Protein 6GNA (pdb70)

Secondary structure (DSSP, 8-state):
-EEEEEEEEE--SHHHHHHHHHH-----EEEES-TTS-HHHHH---B-SSTT-TTB-HHHHHHHHHHHHHHTT--EE---EEEEEE-SSSEEEEESS-EEEEEEEEE------SPPPBTTTTTBTTTEES-HHHHGGGGTTSEEEEEESSTHHHHHHHHHTTTSSEEEEEESS-S-----TTEEE--S-EEEEEESSSEEEEEESS-EEE-SEEEEE-SS--HHHHSTT--EETTEE---TT-B-SSTTEEE-SGGG-S---HHHHHHHHHHHHHHHHHHHHH-

B-factor: mean 36.43, std 15.98, range [13.46, 128.48]

Foldseek 3Di:
DEEEWAEEEQAQALQSLLLVVQQPPPTGYAYEYAPLRDPVLQPAQFDQPPPPQHGDGSSRVSVVSVVVCVVVVHDYDYWFWAAWEQPAQWIWTDTPDDIYIYRFYEYELAADDDDDAACQVVADVQFEEAQLQVCLQVQFQFFEEEEEADQVSQVSQQVSLVGHPAYEYEYPDDDDHDHDPRYHYDPFAWHHFDDDSGTQWTDTPVDIGGGRHYHYYDSYDQPCSRYPPWDDDPSARDADPLQDTPRPRYGYFANSHDDDRDSVRRSVRSNSNNVVSSVVVVVD

Structure (mmCIF, N/CA/C/O backbone):
data_6GNA
#
_entry.id   6GNA
#
_cell.length_a   83.221
_cell.length_b   40.942
_cell.length_c   81.093
_cell.angle_alpha   90.00
_cell.angle_beta   103.76
_cell.angle_gamma   90.00
#
_symmetry.space_group_name_H-M   'C 1 2 1'
#
loop_
_entity.id
_entity.type
_entity.pdbx_description
1 polymer 'Thioredoxin reductase'
2 non-polymer 'FLAVIN-ADENINE DINUCLEOTIDE'
3 non-polymer 'TRIETHYLENE GLYCOL'
4 non-polymer DI(HYDROXYETHYL)ETHER
5 non-polymer 'ACETATE ION'
6 water water
#
loop_
_atom_site.group_PDB
_atom_site.id
_atom_site.type_symbol
_atom_site.label_atom_id
_atom_site.label_alt_id
_atom_site.label_comp_id
_atom_site.label_asym_id
_atom_site.label_entity_id
_atom_site.label_seq_id
_atom_site.pdbx_PDB_ins_code
_atom_site.Cartn_x
_atom_site.Cartn_y
_atom_site.Cartn_z
_atom_site.occupancy
_atom_site.B_iso_or_equiv
_atom_site.auth_seq_id
_atom_site.auth_comp_id
_atom_site.auth_asym_id
_atom_site.auth_atom_id
_atom_site.pdbx_PDB_model_num
ATOM 1 N N . HIS A 1 3 ? -7.603 9.494 35.234 1.00 76.16 0 HIS A N 1
ATOM 2 C CA . HIS A 1 3 ? -8.266 8.160 35.278 1.00 85.45 0 HIS A CA 1
ATOM 3 C C . HIS A 1 3 ? -8.085 7.440 33.942 1.00 62.79 0 HIS A C 1
ATOM 4 O O . HIS A 1 3 ? -7.001 7.470 33.362 1.00 55.27 0 HIS A O 1
ATOM 8 N N . MET A 1 4 ? -9.136 6.781 33.461 1.00 48.75 1 MET A N 1
ATOM 9 C CA . MET A 1 4 ? -9.120 6.142 32.157 1.00 45.87 1 MET A CA 1
ATOM 10 C C . MET A 1 4 ? -10.157 6.801 31.260 1.00 55.97 1 MET A C 1
ATOM 11 O O . MET A 1 4 ? -11.206 7.258 31.723 1.00 53.74 1 MET A O 1
ATOM 25 N N . GLU A 1 5 ? -9.837 6.856 29.973 1.00 37.28 2 GLU A N 1
ATOM 26 C CA . GLU A 1 5 ? -10.713 7.421 28.959 1.00 37.11 2 GLU A CA 1
ATOM 27 C C . GLU A 1 5 ? -10.775 6.433 27.803 1.00 46.72 2 GLU A C 1
ATOM 28 O O . GLU A 1 5 ? -9.770 5.799 27.469 1.00 39.10 2 GLU A O 1
ATOM 40 N N . ARG A 1 6 ? -11.959 6.282 27.215 1.00 41.93 3 ARG A N 1
ATOM 41 C CA . ARG A 1 6 ? -12.169 5.386 26.086 1.00 33.76 3 ARG A CA 1
ATOM 42 C C . ARG A 1 6 ? -12.376 6.197 24.812 1.00 36.62 3 ARG A C 1
ATOM 43 O O . ARG A 1 6 ? -13.015 7.253 24.839 1.00 34.45 3 ARG A O 1
ATOM 53 N N . TYR A 1 7 ? -11.816 5.702 23.703 1.00 32.07 4 TYR A N 1
ATOM 54 C CA . TYR A 1 7 ? -11.959 6.322 22.390 1.00 31.71 4 TYR A CA 1
ATOM 55 C C . TYR A 1 7 ? -12.204 5.230 21.358 1.00 32.22 4 TYR A C 1
ATOM 56 O O . TYR A 1 7 ? -11.854 4.070 21.567 1.00 35.19 4 TYR A O 1
ATOM 74 N N . ASP A 1 8 ? -12.831 5.606 20.235 1.00 27.65 5 ASP A N 1
ATOM 75 C CA . ASP A 1 8 ? -13.044 4.636 19.167 1.00 32.28 5 ASP A CA 1
ATOM 76 C C . ASP A 1 8 ? -11.743 4.321 18.438 1.00 27.80 5 ASP A C 1
ATOM 77 O O . ASP A 1 8 ? -11.460 3.157 18.139 1.00 29.32 5 ASP A O 1
ATOM 86 N N . ILE A 1 9 ? -10.937 5.338 18.148 1.00 23.87 6 ILE A N 1
ATOM 87 C CA . ILE A 1 9 ? -9.675 5.156 17.441 1.00 23.45 6 ILE A CA 1
ATOM 88 C C . ILE A 1 9 ? -8.573 5.869 18.204 1.00 22.50 6 ILE A C 1
ATOM 89 O O . ILE A 1 9 ? -8.730 7.033 18.584 1.00 25.44 6 ILE A O 1
ATOM 105 N N . ALA A 1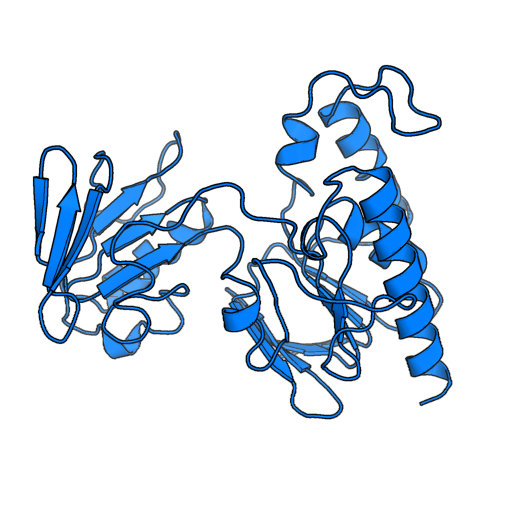 10 ? -7.451 5.180 18.398 1.00 23.00 7 ALA A N 1
ATOM 106 C CA . ALA A 1 10 ? -6.232 5.766 18.927 1.00 20.39 7 ALA A CA 1
ATOM 107 C C . ALA A 1 10 ? -5.148 5.706 17.864 1.00 20.07 7 ALA A C 1
ATOM 108 O O . ALA A 1 10 ? -4.895 4.646 17.281 1.00 21.76 7 ALA A O 1
ATOM 115 N N . ILE A 1 11 ? -4.522 6.854 17.611 1.00 18.79 8 ILE A N 1
ATOM 116 C CA . ILE A 1 11 ? -3.461 6.994 16.626 1.00 17.31 8 ILE A CA 1
ATOM 117 C C . ILE A 1 11 ? -2.162 7.191 17.397 1.00 18.43 8 ILE A C 1
ATOM 118 O O . ILE A 1 11 ? -2.061 8.112 18.204 1.00 18.64 8 ILE A O 1
ATOM 134 N N . ILE A 1 12 ? -1.177 6.335 17.148 1.00 16.98 9 ILE A N 1
ATOM 135 C CA . ILE A 1 12 ? 0.065 6.312 17.918 1.00 16.74 9 ILE A CA 1
ATOM 136 C C . ILE A 1 12 ? 1.136 6.992 17.078 1.00 19.40 9 ILE A C 1
ATOM 137 O O . ILE A 1 12 ? 1.886 6.351 16.345 1.00 19.34 9 ILE A O 1
ATOM 153 N N . GLY A 1 13 ? 1.203 8.305 17.186 1.00 18.66 10 GLY A N 1
ATOM 154 C CA . GLY A 1 13 ? 2.165 9.103 16.440 1.00 19.53 10 GLY A CA 1
ATOM 155 C C . GLY A 1 13 ? 1.503 10.307 15.810 1.00 18.95 10 GLY A C 1
ATOM 156 O O . GLY A 1 13 ? 0.348 10.254 15.373 1.00 19.85 10 GLY A O 1
ATOM 160 N N . SER A 1 14 ? 2.260 11.406 15.741 1.00 19.41 11 SER A N 1
ATOM 161 C CA . SER A 1 14 ? 1.770 12.725 15.361 1.00 19.01 11 SER A CA 1
ATOM 162 C C . SER A 1 14 ? 2.506 13.266 14.140 1.00 18.08 11 SER A C 1
ATOM 163 O O . SER A 1 14 ? 2.488 14.467 13.896 1.00 19.33 11 SER A O 1
ATOM 171 N N . GLY A 1 15 ? 3.212 12.408 13.418 1.00 16.64 12 GLY A N 1
ATOM 172 C CA . GLY A 1 15 ? 3.876 12.809 12.206 1.00 17.50 12 GLY A CA 1
ATOM 173 C C . GLY A 1 15 ? 2.933 12.740 11.028 1.00 16.18 12 GLY A C 1
ATOM 174 O O . GLY A 1 15 ? 1.727 12.520 11.171 1.00 17.99 12 GLY A O 1
ATOM 178 N N . PRO A 1 16 ? 3.491 12.870 9.816 1.00 16.13 13 PRO A N 1
ATOM 179 C CA . PRO A 1 16 ? 2.681 12.795 8.595 1.00 17.29 13 PRO A CA 1
ATOM 180 C C . PRO A 1 16 ? 1.654 11.671 8.594 1.00 17.34 13 PRO A C 1
ATOM 181 O O . PRO A 1 16 ? 0.484 11.885 8.253 1.00 17.20 13 PRO A O 1
ATOM 192 N N . ALA A 1 17 ? 2.065 10.439 8.923 1.00 16.01 14 ALA A N 1
ATOM 193 C CA . ALA A 1 17 ? 1.139 9.309 8.889 1.00 15.42 14 ALA A CA 1
ATOM 194 C C . ALA A 1 17 ? 0.006 9.479 9.904 1.00 15.76 14 ALA A C 1
ATOM 195 O O . ALA A 1 17 ? -1.173 9.289 9.579 1.00 17.48 14 ALA A O 1
ATOM 202 N N . GLY A 1 18 ? 0.340 9.778 11.147 1.00 17.20 15 GLY A N 1
ATOM 203 C CA . GLY A 1 18 ? -0.701 9.908 12.153 1.00 17.26 15 GLY A CA 1
ATOM 204 C C . GLY A 1 18 ? -1.647 11.071 11.903 1.00 17.58 15 GLY A C 1
ATOM 205 O O . GLY A 1 18 ? -2.853 10.959 12.137 1.00 18.57 15 GLY A O 1
ATOM 209 N N . LEU A 1 19 ? -1.122 12.209 11.436 1.00 17.39 16 LEU A N 1
ATOM 210 C CA . LEU A 1 19 ? -1.994 13.335 11.120 1.00 17.64 16 LEU A CA 1
ATOM 211 C C . LEU A 1 19 ? -2.887 13.019 9.930 1.00 16.94 16 LEU A C 1
ATOM 212 O O . LEU A 1 19 ? -4.067 13.389 9.923 1.00 18.12 16 LEU A O 1
ATOM 228 N N . ALA A 1 20 ? -2.354 12.317 8.926 1.00 18.17 17 ALA A N 1
ATOM 229 C CA . ALA A 1 20 ? -3.191 11.892 7.813 1.00 17.61 17 ALA A CA 1
ATOM 230 C C . ALA A 1 20 ? -4.304 10.979 8.303 1.00 16.93 17 ALA A C 1
ATOM 231 O O . ALA A 1 20 ? -5.448 11.081 7.853 1.00 18.82 17 ALA A O 1
ATOM 238 N N . SER A 1 21 ? -3.995 10.064 9.222 1.00 17.90 18 SER A N 1
ATOM 239 C CA . SER A 1 21 ? -5.053 9.250 9.805 1.00 16.82 18 SER A CA 1
ATOM 240 C C . SER A 1 21 ? -6.088 10.119 10.513 1.00 18.84 18 SER A C 1
ATOM 241 O O . SER A 1 21 ? -7.300 9.955 10.323 1.00 20.32 18 SER A O 1
ATOM 249 N N . ALA A 1 22 ? -5.626 11.056 11.335 1.00 18.82 19 ALA A N 1
ATOM 250 C CA . ALA A 1 22 ? -6.541 11.857 12.143 1.00 19.42 19 ALA A CA 1
ATOM 251 C C . ALA A 1 22 ? -7.522 12.660 11.286 1.00 21.55 19 ALA A C 1
ATOM 252 O O . ALA A 1 22 ? -8.712 12.729 11.604 1.00 22.51 19 ALA A O 1
ATOM 259 N N . ILE A 1 23 ? -7.041 13.326 10.226 1.00 20.53 20 ILE A N 1
ATOM 260 C CA . ILE A 1 23 ? -7.951 14.160 9.437 1.00 21.09 20 ILE A CA 1
ATOM 261 C C . ILE A 1 23 ? -8.957 13.315 8.669 1.00 21.70 20 ILE A C 1
ATOM 262 O O . ILE A 1 23 ? -10.011 13.825 8.268 1.00 25.59 20 ILE A O 1
ATOM 278 N N . ASN A 1 24 ? -8.653 12.042 8.442 1.00 19.68 21 ASN A N 1
ATOM 279 C CA . ASN A 1 24 ? -9.586 11.146 7.771 1.00 20.65 21 ASN A CA 1
ATOM 280 C C . ASN A 1 24 ? -10.501 10.418 8.738 1.00 25.43 21 ASN A C 1
ATOM 281 O O . ASN A 1 24 ? -11.579 9.975 8.337 1.00 35.73 21 ASN A O 1
ATOM 292 N N . ALA A 1 25 ? -10.111 10.300 10.007 1.00 24.88 22 ALA A N 1
ATOM 293 C CA . ALA A 1 25 ? -10.954 9.641 10.994 1.00 25.87 22 ALA A CA 1
ATOM 294 C C . ALA A 1 25 ? -12.002 10.578 11.572 1.00 32.57 22 ALA A C 1
ATOM 295 O O . ALA A 1 25 ? -13.047 10.112 12.036 1.00 46.26 22 ALA A O 1
ATOM 302 N N . LYS A 1 26 ? -11.753 11.887 11.572 1.00 42.23 23 LYS A N 1
ATOM 303 C CA . LYS A 1 26 ? -12.757 12.831 12.051 1.00 48.65 23 LYS A CA 1
ATOM 304 C C . LYS A 1 26 ? -13.953 12.854 11.111 1.00 50.89 23 LYS A C 1
ATOM 305 O O . LYS A 1 26 ? -14.293 13.895 10.540 1.00 81.32 23 LYS A O 1
ATOM 324 N N . THR A 1 27 ? -14.593 11.696 10.950 1.00 105.00 24 THR A N 1
ATOM 325 C CA . THR A 1 27 ? -15.769 11.521 10.103 1.00 53.05 24 THR A CA 1
ATOM 326 C C . THR A 1 27 ? -16.804 10.852 10.998 1.00 85.23 24 THR A C 1
ATOM 327 O O . THR A 1 27 ? -17.025 9.641 10.921 1.00 59.49 24 THR A O 1
ATOM 331 N N . ARG A 1 28 ? -17.423 11.646 11.864 1.00 77.13 25 ARG A N 1
ATOM 332 C CA . ARG A 1 28 ? -18.369 11.119 12.832 1.00 73.32 25 ARG A CA 1
ATOM 333 C C . ARG A 1 28 ? -19.305 12.207 13.340 1.00 57.11 25 ARG A C 1
ATOM 334 O O . ARG A 1 28 ? -19.896 12.072 14.414 1.00 77.12 25 ARG A O 1
ATOM 338 N N . LYS A 1 30 ? -17.731 9.056 16.463 1.00 61.69 27 LYS A N 1
ATOM 339 C CA . LYS A 1 30 ? -16.404 8.449 16.421 1.00 79.17 27 LYS A CA 1
ATOM 340 C C . LYS A 1 30 ? -15.361 9.372 17.043 1.00 79.00 27 LYS A C 1
ATOM 341 O O . LYS A 1 30 ? -14.903 10.330 16.419 1.00 58.13 27 LYS A O 1
ATOM 345 N N . SER A 1 31 ? -15.000 9.066 18.285 1.00 54.61 28 SER A N 1
ATOM 346 C CA . SER A 1 31 ? -13.969 9.804 18.994 1.00 35.06 28 SER A CA 1
ATOM 347 C C . SER A 1 31 ? -12.592 9.282 18.602 1.00 41.20 28 SER A C 1
ATOM 348 O O . SER A 1 31 ? -12.385 8.072 18.464 1.00 34.42 28 SER A O 1
ATOM 356 N N . VAL A 1 32 ? -11.648 10.206 18.428 1.00 27.47 29 VAL A N 1
ATOM 357 C CA . VAL A 1 32 ? -10.290 9.891 18.007 1.00 27.14 29 VAL A CA 1
ATOM 358 C C . VAL A 1 32 ? -9.324 10.616 18.929 1.00 23.95 29 VAL A C 1
ATOM 359 O O . VAL A 1 32 ? -9.534 11.785 19.264 1.00 29.38 29 VAL A O 1
ATOM 372 N N . ILE A 1 33 ? -8.274 9.921 19.356 1.00 23.36 30 ILE A N 1
ATOM 373 C CA . ILE A 1 33 ? -7.199 10.528 20.136 1.00 23.06 30 ILE A CA 1
ATOM 374 C C . ILE A 1 33 ? -5.898 10.278 19.393 1.00 20.84 30 ILE A C 1
ATOM 375 O O . ILE A 1 33 ? -5.674 9.179 18.875 1.00 21.89 30 ILE A O 1
ATOM 391 N N . VAL A 1 34 ? -5.049 11.303 19.338 1.00 21.07 31 VAL A N 1
ATOM 392 C CA . VAL A 1 34 ? -3.768 11.245 18.639 1.00 19.93 31 VAL A CA 1
ATOM 393 C C . VAL A 1 34 ? -2.674 11.468 19.670 1.00 19.06 31 VAL A C 1
ATOM 394 O O . VAL A 1 34 ? -2.634 12.521 20.322 1.00 22.13 31 VAL A O 1
ATOM 407 N N . PHE A 1 35 ? -1.800 10.481 19.836 1.00 18.74 32 PHE A N 1
ATOM 408 C CA . PHE A 1 35 ? -0.666 10.584 20.744 1.00 20.04 32 PHE A CA 1
ATOM 409 C C . PHE A 1 35 ? 0.572 10.999 19.969 1.00 21.57 32 PHE A C 1
ATOM 410 O O . PHE A 1 35 ? 0.772 10.563 18.832 1.00 21.42 32 PHE A O 1
ATOM 427 N N . GLY A 1 36 ? 1.402 11.831 20.581 1.00 20.70 33 GLY A N 1
ATOM 428 C CA . GLY A 1 36 ? 2.648 12.211 19.947 1.00 23.42 33 GLY A CA 1
ATOM 429 C C . GLY A 1 36 ? 3.236 13.475 20.545 1.00 22.07 33 GLY A C 1
ATOM 430 O O . GLY A 1 36 ? 2.970 13.827 21.693 1.00 26.46 33 GLY A O 1
ATOM 434 N N . SER A 1 37 ? 4.054 14.119 19.736 1.00 22.43 34 SER A N 1
ATOM 435 C CA . SER A 1 37 ? 4.831 15.271 20.141 1.00 26.61 34 SER A CA 1
ATOM 436 C C . SER A 1 37 ? 4.143 16.539 19.685 1.00 28.09 34 SER A C 1
ATOM 437 O O . SER A 1 37 ? 3.463 16.576 18.649 1.00 25.81 34 SER A O 1
ATOM 445 N N . SER A 1 38 ? 4.355 17.590 20.492 1.00 35.36 35 SER A N 1
ATOM 446 C CA . SER A 1 38 ? 3.807 18.910 20.207 1.00 40.02 35 SER A CA 1
ATOM 447 C C . SER A 1 38 ? 4.252 19.413 18.843 1.00 31.12 35 SER A C 1
ATOM 448 O O . SER A 1 38 ? 3.477 20.055 18.130 1.00 36.92 35 SER A O 1
ATOM 452 N N . ASP A 1 39 ? 5.499 19.142 18.466 1.00 32.58 36 ASP A N 1
ATOM 453 C CA . ASP A 1 39 ? 6.033 19.596 17.193 1.00 30.56 36 ASP A CA 1
ATOM 454 C C . ASP A 1 39 ? 5.723 18.649 16.040 1.00 28.59 36 ASP A C 1
ATOM 455 O O . ASP A 1 39 ? 6.270 18.835 14.947 1.00 26.81 36 ASP A O 1
ATOM 464 N N . LEU A 1 40 ? 4.863 17.640 16.256 1.00 24.71 37 LEU A N 1
ATOM 465 C CA . LEU A 1 40 ? 4.382 16.748 15.201 1.00 24.36 37 LEU A CA 1
ATOM 466 C C . LEU A 1 40 ? 5.432 15.706 14.828 1.00 24.67 37 LEU A C 1
ATOM 467 O O . LEU A 1 40 ? 5.295 14.533 15.201 1.00 23.62 37 LEU A O 1
ATOM 483 N N . SER A 1 41 ? 6.422 16.107 14.043 1.00 21.40 38 SER A N 1
ATOM 484 C CA . SER A 1 41 ? 7.505 15.204 13.707 1.00 19.80 38 SER A CA 1
ATOM 485 C C . SER A 1 41 ? 8.847 15.942 13.714 1.00 21.52 38 SER A C 1
ATOM 486 O O . SER A 1 41 ? 8.968 16.998 13.095 1.00 21.53 38 SER A O 1
ATOM 494 N N . LYS A 1 42 ? 9.855 15.394 14.388 1.00 25.46 39 LYS A N 1
ATOM 495 C CA . LYS A 1 42 ? 11.183 15.994 14.376 1.00 25.75 39 LYS A CA 1
ATOM 496 C C . LYS A 1 42 ? 11.790 16.005 12.960 1.00 30.14 39 LYS A C 1
ATOM 497 O O . LYS A 1 42 ? 12.430 16.984 12.577 1.00 31.64 39 LYS A O 1
ATOM 501 N N . LYS A 1 43 ? 11.607 14.933 12.183 1.00 29.95 40 LYS A N 1
ATOM 502 C CA . LYS A 1 43 ? 12.143 14.871 10.836 1.00 29.26 40 LYS A CA 1
ATOM 503 C C . LYS A 1 43 ? 11.566 15.980 9.958 1.00 35.13 40 LYS A C 1
ATOM 504 O O . LYS A 1 43 ? 12.302 16.571 9.170 1.00 42.85 40 LYS A O 1
ATOM 523 N N . LEU A 1 44 ? 10.272 16.279 10.073 1.00 26.31 41 LEU A N 1
ATOM 524 C CA . LEU A 1 44 ? 9.740 17.389 9.282 1.00 32.58 41 LEU A CA 1
ATOM 525 C C . LEU A 1 44 ? 10.476 18.711 9.555 1.00 32.94 41 LEU A C 1
ATOM 526 O O . LEU A 1 44 ? 10.823 19.432 8.620 1.00 28.95 41 LEU A O 1
ATOM 541 N N . THR A 1 45 ? 10.729 19.020 10.827 1.00 30.77 42 THR A N 1
ATOM 542 C CA . THR A 1 45 ? 11.421 20.238 11.211 1.00 33.93 42 THR A CA 1
ATOM 543 C C . THR A 1 45 ? 12.842 20.290 10.669 1.00 33.78 42 THR A C 1
ATOM 544 O O . THR A 1 45 ? 13.328 21.354 10.293 1.00 40.33 42 THR A O 1
ATOM 555 N N . LEU A 1 46 ? 13.512 19.144 10.640 1.00 31.13 43 LEU A N 1
ATOM 556 C CA . LEU A 1 46 ? 14.897 19.100 10.189 1.00 36.10 43 LEU A CA 1
ATOM 557 C C . LEU A 1 46 ? 15.039 19.060 8.679 1.00 32.47 43 LEU A C 1
ATOM 558 O O . LEU A 1 46 ? 16.154 19.231 8.179 1.00 37.37 43 LEU A O 1
ATOM 574 N N . ALA A 1 47 ? 13.963 18.814 7.949 1.00 30.59 44 ALA A N 1
ATOM 575 C CA . ALA A 1 47 ? 14.066 18.690 6.508 1.00 30.83 44 ALA A CA 1
ATOM 576 C C . ALA A 1 47 ? 14.307 20.066 5.898 1.00 30.59 44 ALA A C 1
ATOM 577 O O . ALA A 1 47 ? 13.554 21.001 6.193 1.00 32.93 44 ALA A O 1
ATOM 584 N N A PRO A 1 48 ? 15.282 20.223 4.970 0.57 26.39 45 PRO A N 1
ATOM 585 N N B PRO A 1 48 ? 15.354 20.248 5.125 0.43 37.56 45 PRO A N 1
ATOM 586 C CA A PRO A 1 48 ? 15.623 21.570 4.464 0.57 32.85 45 PRO A CA 1
ATOM 587 C CA B PRO A 1 48 ? 15.487 21.510 4.411 0.43 30.12 45 PRO A CA 1
ATOM 588 C C A PRO A 1 48 ? 14.737 22.151 3.353 0.57 51.52 45 PRO A C 1
ATOM 589 C C B PRO A 1 48 ? 14.409 21.547 3.349 0.43 45.08 45 PRO A C 1
ATOM 590 O O A PRO A 1 48 ? 14.063 23.162 3.583 0.57 32.54 45 PRO A O 1
ATOM 591 O O B PRO A 1 48 ? 13.215 21.453 3.649 0.43 26.02 45 PRO A O 1
ATOM 612 N N . VAL A 1 49 ? 14.796 21.601 2.133 1.00 32.50 46 VAL A N 1
ATOM 613 C CA . VAL A 1 49 ? 13.841 21.872 1.068 1.00 31.98 46 VAL A CA 1
ATOM 614 C C . VAL A 1 49 ? 13.209 20.549 0.662 1.00 31.21 46 VAL A C 1
ATOM 615 O O . VAL A 1 49 ? 13.901 19.534 0.569 1.00 30.49 46 VAL A O 1
ATOM 627 N N . ILE A 1 50 ? 11.898 20.556 0.415 1.00 24.11 47 ILE A N 1
ATOM 628 C CA . ILE A 1 50 ? 11.153 19.357 0.033 1.00 21.97 47 ILE A CA 1
ATOM 629 C C . ILE A 1 50 ? 10.540 19.611 -1.332 1.00 23.62 47 ILE A C 1
ATOM 630 O O . ILE A 1 50 ? 9.733 20.535 -1.491 1.00 23.50 47 ILE A O 1
ATOM 646 N N . ASN A 1 51 ? 10.901 18.783 -2.308 1.00 23.13 48 ASN A N 1
ATOM 647 C CA . ASN A 1 51 ? 10.391 18.921 -3.664 1.00 21.74 48 ASN A CA 1
ATOM 648 C C . ASN A 1 51 ? 9.552 17.748 -4.135 1.00 22.66 48 ASN A C 1
ATOM 649 O O . ASN A 1 51 ? 9.086 17.769 -5.275 1.00 22.64 48 ASN A O 1
ATOM 660 N N . ASN A 1 52 ? 9.332 16.736 -3.302 1.00 20.25 49 ASN A N 1
ATOM 661 C CA . ASN A 1 52 ? 8.571 15.564 -3.706 1.00 19.39 49 ASN A CA 1
ATOM 662 C C . ASN A 1 52 ? 7.302 15.396 -2.889 1.00 18.42 49 ASN A C 1
ATOM 663 O O . ASN A 1 52 ? 6.808 14.270 -2.755 1.00 20.72 49 ASN A O 1
ATOM 674 N N . TYR A 1 53 ? 6.772 16.469 -2.333 1.00 21.33 50 TYR A N 1
ATOM 675 C CA . TYR A 1 53 ? 5.434 16.476 -1.756 1.00 21.60 50 TYR A CA 1
ATOM 676 C C . TYR A 1 53 ? 4.546 17.297 -2.690 1.00 18.46 50 TYR A C 1
ATOM 677 O O . TYR A 1 53 ? 4.629 18.532 -2.720 1.00 19.97 50 TYR A O 1
ATOM 695 N N . LEU A 1 54 ? 3.678 16.592 -3.413 1.00 19.01 51 LEU A N 1
ATOM 696 C CA . LEU A 1 54 ? 2.979 17.157 -4.561 1.00 20.09 51 LEU A CA 1
ATOM 697 C C . LEU A 1 54 ? 2.077 18.309 -4.132 1.00 20.00 51 LEU A C 1
ATOM 698 O O . LEU A 1 54 ? 1.219 18.161 -3.252 1.00 20.91 51 LEU A O 1
ATOM 714 N N . GLY A 1 55 ? 2.259 19.450 -4.780 1.00 21.12 52 GLY A N 1
ATOM 715 C CA . GLY A 1 55 ? 1.554 20.667 -4.447 1.00 20.94 52 GLY A CA 1
ATOM 716 C C . GLY A 1 55 ? 2.331 21.653 -3.601 1.00 24.20 52 GLY A C 1
ATOM 717 O O . GLY A 1 55 ? 1.905 22.813 -3.491 1.00 28.21 52 GLY A O 1
ATOM 721 N N . PHE A 1 56 ? 3.457 21.246 -3.018 1.00 22.61 53 PHE A N 1
ATOM 722 C CA . PHE A 1 56 ? 4.269 22.105 -2.154 1.00 24.50 53 PHE A CA 1
ATOM 723 C C . PHE A 1 56 ? 5.711 22.187 -2.638 1.00 24.30 53 PHE A C 1
ATOM 724 O O . PHE A 1 56 ? 6.655 22.114 -1.857 1.00 23.62 53 PHE A O 1
ATOM 741 N N . TYR A 1 57 ? 5.926 22.334 -3.933 1.00 25.98 54 TYR A N 1
ATOM 742 C CA . TYR A 1 57 ? 7.294 22.402 -4.434 1.00 25.28 54 TYR A CA 1
ATOM 743 C C . TYR A 1 57 ? 8.102 23.483 -3.727 1.00 25.92 54 TYR A C 1
ATOM 744 O O . TYR A 1 57 ? 7.655 24.629 -3.587 1.00 28.08 54 TYR A O 1
ATOM 762 N N . GLY A 1 58 ? 9.309 23.112 -3.293 1.00 26.33 55 GLY A N 1
ATOM 763 C CA . GLY A 1 58 ? 10.244 24.064 -2.722 1.00 28.17 55 GLY A CA 1
ATOM 764 C C . GLY A 1 58 ? 9.971 24.447 -1.290 1.00 26.60 55 GLY A C 1
ATOM 765 O O . GLY A 1 58 ? 10.634 25.355 -0.764 1.00 29.06 55 GLY A O 1
ATOM 769 N N . ILE A 1 59 ? 9.020 23.788 -0.634 1.00 25.18 56 ILE A N 1
ATOM 770 C CA . ILE A 1 59 ? 8.700 24.130 0.744 1.00 27.62 56 ILE A CA 1
ATOM 771 C C . ILE A 1 59 ? 9.804 23.648 1.675 1.00 26.30 56 ILE A C 1
ATOM 772 O O . ILE A 1 59 ? 10.472 22.638 1.431 1.00 28.54 56 ILE A O 1
ATOM 788 N N . ARG A 1 60 ? 10.017 24.394 2.745 1.00 27.55 57 ARG A N 1
ATOM 789 C CA . ARG A 1 60 ? 10.938 23.984 3.789 1.00 27.94 57 ARG A CA 1
ATOM 790 C C . ARG A 1 60 ? 10.204 23.109 4.801 1.00 24.00 57 ARG A C 1
ATOM 791 O O . ARG A 1 60 ? 8.998 23.258 5.005 1.00 26.16 57 ARG A O 1
ATOM 812 N N . GLY A 1 61 ? 10.951 22.209 5.445 1.00 27.54 58 GLY A N 1
ATOM 813 C CA . GLY A 1 61 ? 10.346 21.273 6.382 1.00 27.46 58 GLY A CA 1
ATOM 814 C C . GLY A 1 61 ? 9.509 21.947 7.453 1.00 25.62 58 GLY A C 1
ATOM 815 O O . GLY A 1 61 ? 8.388 21.526 7.744 1.00 26.03 58 GLY A O 1
ATOM 819 N N . ALA A 1 62 ? 10.060 22.981 8.091 1.00 28.20 59 ALA A N 1
ATOM 820 C CA . ALA A 1 62 ? 9.311 23.689 9.128 1.00 29.87 59 ALA A CA 1
ATOM 821 C C . ALA A 1 62 ? 8.102 24.428 8.566 1.00 27.26 59 ALA A C 1
ATOM 822 O O . ALA A 1 62 ? 7.111 24.630 9.281 1.00 27.93 59 ALA A O 1
ATOM 829 N N . GLU A 1 63 ? 8.155 24.834 7.298 1.00 26.98 60 GLU A N 1
ATOM 830 C CA . GLU A 1 63 ? 6.983 25.423 6.664 1.00 27.03 60 GLU A CA 1
ATOM 831 C C . GLU A 1 63 ? 5.892 24.381 6.456 1.00 26.11 60 GLU A C 1
ATOM 832 O O . GLU A 1 63 ? 4.708 24.650 6.691 1.00 26.18 60 GLU A O 1
ATOM 844 N N . LEU A 1 64 ? 6.271 23.186 6.004 1.00 24.86 61 LEU A N 1
ATOM 845 C CA . LEU A 1 64 ? 5.286 22.129 5.822 1.00 25.16 61 LEU A CA 1
ATOM 846 C C . LEU A 1 64 ? 4.726 21.709 7.169 1.00 25.11 61 LEU A C 1
ATOM 847 O O . LEU A 1 64 ? 3.519 21.483 7.311 1.00 24.51 61 LEU A O 1
ATOM 863 N N . GLN A 1 65 ? 5.589 21.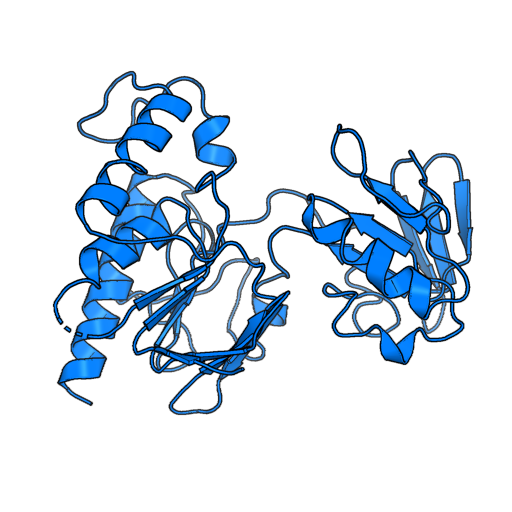657 8.185 1.00 22.88 62 GLN A N 1
ATOM 864 C CA . GLN A 1 65 ? 5.119 21.382 9.535 1.00 26.26 62 GLN A CA 1
ATOM 865 C C . GLN A 1 65 ? 4.027 22.368 9.938 1.00 24.87 62 GLN A C 1
ATOM 866 O O . GLN A 1 65 ? 3.025 21.980 10.547 1.00 23.08 62 GLN A O 1
ATOM 880 N N . GLU A 1 66 ? 4.209 23.656 9.628 1.00 23.92 63 GLU A N 1
ATOM 881 C CA . GLU A 1 66 ? 3.209 24.640 10.023 1.00 25.30 63 GLU A CA 1
ATOM 882 C C . GLU A 1 66 ? 1.913 24.450 9.239 1.00 24.92 63 GLU A C 1
ATOM 883 O O . GLU A 1 66 ? 0.821 24.599 9.796 1.00 27.01 63 GLU A O 1
ATOM 895 N N . LYS A 1 67 ? 2.010 24.110 7.956 1.00 23.82 64 LYS A N 1
ATOM 896 C CA . LYS A 1 67 ? 0.800 23.820 7.199 1.00 23.35 64 LYS A CA 1
ATOM 897 C C . LYS A 1 67 ? 0.048 22.653 7.829 1.00 27.05 64 LYS A C 1
ATOM 898 O O . LYS A 1 67 ? -1.191 22.663 7.896 1.00 25.03 64 LYS A O 1
ATOM 917 N N . PHE A 1 68 ? 0.780 21.632 8.297 1.00 23.20 65 PHE A N 1
ATOM 918 C CA . PHE A 1 68 ? 0.120 20.482 8.905 1.00 22.19 65 PHE A CA 1
ATOM 919 C C . PHE A 1 68 ? -0.511 20.870 10.241 1.00 22.16 65 PHE A C 1
ATOM 920 O O . PHE A 1 68 ? -1.623 20.429 10.567 1.00 22.58 65 PHE A O 1
ATOM 937 N N . LYS A 1 69 ? 0.190 21.693 11.018 1.00 22.64 66 LYS A N 1
ATOM 938 C CA A LYS A 1 69 ? -0.356 22.166 12.283 0.55 25.17 66 LYS A CA 1
ATOM 939 C CA B LYS A 1 69 ? -0.351 22.180 12.287 0.45 24.94 66 LYS A CA 1
ATOM 940 C C . LYS A 1 69 ? -1.640 22.964 12.070 1.00 25.61 66 LYS A C 1
ATOM 941 O O . LYS A 1 69 ? -2.618 22.798 12.809 1.00 27.43 66 LYS A O 1
ATOM 977 N N . GLU A 1 70 ? -1.656 23.844 11.076 1.00 24.99 67 GLU A N 1
ATOM 978 C CA . GLU A 1 70 ? -2.855 24.643 10.864 1.00 28.01 67 GLU A CA 1
ATOM 979 C C . GLU A 1 70 ? -4.012 23.773 10.398 1.00 25.16 67 GLU A C 1
ATOM 980 O O . GLU A 1 70 ? -5.163 24.014 10.783 1.00 29.23 67 GLU A O 1
ATOM 992 N N . HIS A 1 71 ? -3.719 22.718 9.627 1.00 22.95 68 HIS A N 1
ATOM 993 C CA . HIS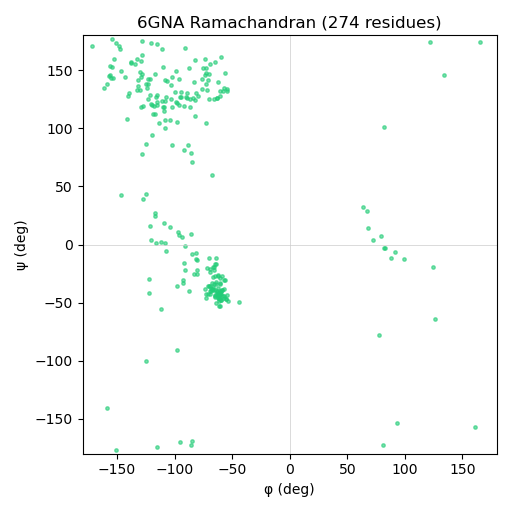 A 1 71 ? -4.764 21.803 9.196 1.00 22.01 68 HIS A CA 1
ATOM 994 C C . HIS A 1 71 ? -5.434 21.147 10.396 1.00 24.86 68 HIS A C 1
ATOM 995 O O . HIS A 1 71 ? -6.661 21.168 10.522 1.00 25.77 68 HIS A O 1
ATOM 1009 N N . ILE A 1 72 ? -4.645 20.544 11.291 1.00 21.69 69 ILE A N 1
ATOM 1010 C CA . ILE A 1 72 ? -5.274 19.831 12.401 1.00 24.81 69 ILE A CA 1
ATOM 1011 C C . ILE A 1 72 ? -5.987 20.808 13.324 1.00 26.73 69 ILE A C 1
ATOM 1012 O O . ILE A 1 72 ? -7.067 20.507 13.844 1.00 30.45 69 ILE A O 1
ATOM 1028 N N . ASP A 1 73 ? -5.409 21.992 13.523 1.00 25.77 70 ASP A N 1
ATOM 1029 C CA . ASP A 1 73 ? -6.060 23.014 14.332 1.00 30.74 70 ASP A CA 1
ATOM 1030 C C . ASP A 1 73 ? -7.397 23.424 13.724 1.00 32.23 70 ASP A C 1
ATOM 1031 O O . ASP A 1 73 ? -8.400 23.543 14.437 1.00 34.87 70 ASP A O 1
ATOM 1040 N N . ASN A 1 74 ? -7.445 23.614 12.402 1.00 29.69 71 ASN A N 1
ATOM 1041 C CA . ASN A 1 74 ? -8.713 23.932 11.764 1.00 29.48 71 ASN A CA 1
ATOM 1042 C C . ASN A 1 74 ? -9.753 22.833 11.957 1.00 28.85 71 ASN A C 1
ATOM 1043 O O . ASN A 1 74 ? -10.955 23.117 11.927 1.00 36.05 71 ASN A O 1
ATOM 1054 N N . MET A 1 75 ? -9.335 21.578 12.108 1.00 30.02 72 MET A N 1
ATOM 1055 C CA . MET A 1 75 ? -10.272 20.478 12.295 1.00 28.07 72 MET A CA 1
ATOM 1056 C C . MET A 1 75 ? -10.465 20.090 13.756 1.00 30.22 72 MET A C 1
ATOM 1057 O O . MET A 1 75 ? -11.072 19.049 14.030 1.00 35.65 72 MET A O 1
ATOM 1071 N N . GLY A 1 76 ? -9.964 20.885 14.692 1.00 31.68 73 GLY A N 1
ATOM 1072 C CA . GLY A 1 76 ? -10.182 20.591 16.095 1.00 33.65 73 GLY A CA 1
ATOM 1073 C C . GLY A 1 76 ? -9.496 19.334 16.576 1.00 37.42 73 GLY A C 1
ATOM 1074 O O . GLY A 1 76 ? -9.991 18.676 17.493 1.00 40.50 73 GLY A O 1
ATOM 1078 N N . ILE A 1 77 ? -8.379 18.966 15.957 1.00 27.29 74 ILE A N 1
ATOM 1079 C CA . ILE A 1 77 ? -7.597 17.799 16.341 1.00 26.99 74 ILE A CA 1
ATOM 1080 C C . ILE A 1 77 ? -6.449 18.290 17.197 1.00 30.38 74 ILE A C 1
ATOM 1081 O O . ILE A 1 77 ? -5.648 19.115 16.749 1.00 29.90 74 ILE A O 1
ATOM 1097 N N . GLN A 1 78 ? -6.358 17.772 18.413 1.00 31.11 75 GLN A N 1
ATOM 1098 C CA . GLN A 1 78 ? -5.262 18.088 19.315 1.00 27.66 75 GLN A CA 1
ATOM 1099 C C . GLN A 1 78 ? -4.372 16.866 19.473 1.00 28.11 75 GLN A C 1
ATOM 1100 O O . GLN A 1 78 ? -4.813 15.728 19.302 1.00 38.23 75 GLN A O 1
ATOM 1114 N N . ILE A 1 79 ? -3.105 17.115 19.760 1.00 25.21 76 ILE A N 1
ATOM 1115 C CA . ILE A 1 79 ? -2.139 16.064 20.033 1.00 24.55 76 ILE A CA 1
ATOM 1116 C C . ILE A 1 79 ? -2.065 15.887 21.540 1.00 25.45 76 ILE A C 1
ATOM 1117 O O . ILE A 1 79 ? -1.833 16.851 22.278 1.00 26.83 76 ILE A O 1
ATOM 1133 N N . GLU A 1 80 ? -2.251 14.654 21.994 1.00 22.96 77 GLU A N 1
ATOM 1134 C CA . GLU A 1 80 ? -2.022 14.315 23.395 1.00 24.03 77 GLU A CA 1
ATOM 1135 C C . GLU A 1 80 ? -0.527 14.064 23.575 1.00 24.38 77 GLU A C 1
ATOM 1136 O O . GLU A 1 80 ? 0.004 13.066 23.078 1.00 22.73 77 GLU A O 1
ATOM 1148 N N . ASN A 1 81 ? 0.145 14.978 24.289 1.00 25.55 78 ASN A N 1
ATOM 1149 C CA . ASN A 1 81 ? 1.609 15.002 24.394 1.00 23.73 78 ASN A CA 1
ATOM 1150 C C . ASN A 1 81 ? 2.087 14.056 25.497 1.00 24.60 78 ASN A C 1
ATOM 1151 O O . ASN A 1 81 ? 2.571 14.470 26.552 1.00 26.68 78 ASN A O 1
ATOM 1162 N N . VAL A 1 82 ? 1.960 12.753 25.222 1.00 22.27 79 VAL A N 1
ATOM 1163 C CA . VAL A 1 82 ? 2.475 11.698 26.088 1.00 23.14 79 VAL A CA 1
ATOM 1164 C C . VAL A 1 82 ? 3.122 10.632 25.219 1.00 22.00 79 VAL A C 1
ATOM 1165 O O . VAL A 1 82 ? 2.807 10.479 24.037 1.00 22.75 79 VAL A O 1
ATOM 1178 N N . LYS A 1 83 ? 4.026 9.880 25.832 1.00 19.39 80 LYS A N 1
ATOM 1179 C CA . LYS A 1 83 ? 4.672 8.746 25.185 1.00 19.10 80 LYS A CA 1
ATOM 1180 C C . LYS A 1 83 ? 3.855 7.487 25.433 1.00 20.25 80 LYS A C 1
ATOM 1181 O O . LYS A 1 83 ? 3.531 7.163 26.574 1.00 22.28 80 LYS A O 1
ATOM 1200 N N . VAL A 1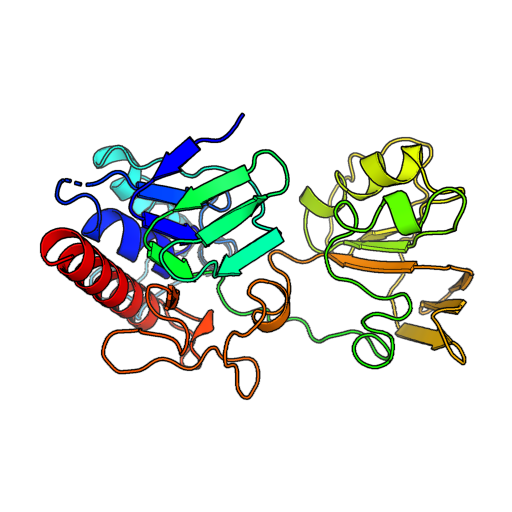 84 ? 3.515 6.778 24.368 1.00 20.23 81 VAL A N 1
ATOM 1201 C CA . VAL A 1 84 ? 2.862 5.484 24.521 1.00 20.32 81 VAL A CA 1
ATOM 1202 C C . VAL A 1 84 ? 3.920 4.416 24.779 1.00 20.78 81 VAL A C 1
ATOM 1203 O O . VAL A 1 84 ? 4.852 4.250 23.983 1.00 21.00 81 VAL A O 1
ATOM 1216 N N . ASN A 1 85 ? 3.769 3.690 25.883 1.00 21.55 82 ASN A N 1
ATOM 1217 C CA . ASN A 1 85 ? 4.728 2.662 26.285 1.00 22.71 82 ASN A CA 1
ATOM 1218 C C . ASN A 1 85 ? 4.329 1.253 25.890 1.00 23.82 82 ASN A C 1
ATOM 1219 O O . ASN A 1 85 ? 5.202 0.442 25.554 1.00 28.33 82 ASN A O 1
ATOM 1230 N N . ASN A 1 86 ? 3.039 0.913 25.913 1.00 22.32 83 ASN A N 1
ATOM 1231 C CA . ASN A 1 86 ? 2.623 -0.444 25.599 1.00 25.36 83 ASN A CA 1
ATOM 1232 C C . ASN A 1 86 ? 1.181 -0.400 25.150 1.00 27.25 83 ASN A C 1
ATOM 1233 O O . ASN A 1 86 ? 0.389 0.414 25.632 1.00 27.01 83 ASN A O 1
ATOM 1244 N N . ILE A 1 87 ? 0.869 -1.274 24.200 1.00 24.83 84 ILE A N 1
ATOM 1245 C CA . ILE A 1 87 ? -0.474 -1.432 23.667 1.00 25.23 84 ILE A CA 1
ATOM 1246 C C . ILE A 1 87 ? -0.777 -2.909 23.727 1.00 26.96 84 ILE A C 1
ATOM 1247 O O . ILE A 1 87 ? -0.079 -3.717 23.099 1.00 27.69 84 ILE A O 1
ATOM 1263 N N . TYR A 1 88 ? -1.793 -3.265 24.486 1.00 25.43 85 TYR A N 1
ATOM 1264 C CA . TYR A 1 88 ? -2.095 -4.661 24.752 1.00 29.52 85 TYR A CA 1
ATOM 1265 C C . TYR A 1 88 ? -3.359 -4.987 23.997 1.00 33.34 85 TYR A C 1
ATOM 1266 O O . TYR A 1 88 ? -4.424 -4.431 24.292 1.00 29.22 85 TYR A O 1
ATOM 1284 N N . ALA A 1 89 ? -3.227 -5.874 23.010 1.00 32.27 86 ALA A N 1
ATOM 1285 C CA . ALA A 1 89 ? -4.370 -6.341 22.248 1.00 41.79 86 ALA A CA 1
ATOM 1286 C C . ALA A 1 89 ? -5.163 -7.274 23.140 1.00 43.76 86 ALA A C 1
ATOM 1287 O O . ALA A 1 89 ? -4.742 -8.405 23.397 1.00 41.68 86 ALA A O 1
ATOM 1294 N N . MET A 1 90 ? -6.292 -6.794 23.648 1.00 38.01 87 MET A N 1
ATOM 1295 C CA . MET A 1 90 ? -7.108 -7.618 24.521 1.00 44.59 87 MET A CA 1
ATOM 1296 C C . MET A 1 90 ? -8.044 -8.521 23.740 1.00 73.99 87 MET A C 1
ATOM 1297 O O . MET A 1 90 ? -8.680 -9.391 24.340 1.00 53.67 87 MET A O 1
ATOM 1311 N N . GLY A 1 91 ? -8.133 -8.334 22.426 1.00 53.32 88 GLY A N 1
ATOM 1312 C CA . GLY A 1 91 ? -8.956 -9.172 21.584 1.00 53.66 88 GLY A CA 1
ATOM 1313 C C . GLY A 1 91 ? -9.909 -8.346 20.751 1.00 47.67 88 GLY A C 1
ATOM 1314 O O . GLY A 1 91 ? -9.821 -8.334 19.519 1.00 63.28 88 GLY A O 1
ATOM 1318 N N . GLU A 1 92 ? -10.832 -7.655 21.421 1.00 54.09 89 GLU A N 1
ATOM 1319 C CA . GLU A 1 92 ? -11.750 -6.746 20.757 1.00 41.12 89 GLU A CA 1
ATOM 1320 C C . GLU A 1 92 ? -11.439 -5.278 21.013 1.00 52.54 89 GLU A C 1
ATOM 1321 O O . GLU A 1 92 ? -12.095 -4.417 20.422 1.00 49.13 89 GLU A O 1
ATOM 1333 N N . TYR A 1 93 ? -10.472 -4.967 21.875 1.00 92.89 90 TYR A N 1
ATOM 1334 C CA . TYR A 1 93 ? -10.050 -3.590 22.100 1.00 45.52 90 TYR A CA 1
ATOM 1335 C C . TYR A 1 93 ? -8.582 -3.587 22.494 1.00 41.13 90 TYR A C 1
ATOM 1336 O O . TYR A 1 93 ? -7.920 -4.629 22.552 1.00 33.85 90 TYR A O 1
ATOM 1354 N N . PHE A 1 94 ? -8.085 -2.399 22.802 1.00 30.48 91 PHE A N 1
ATOM 1355 C CA . PHE A 1 94 ? -6.683 -2.227 23.131 1.00 28.17 91 PHE A CA 1
ATOM 1356 C C . PHE A 1 94 ? -6.573 -1.393 24.389 1.00 27.49 91 PHE A C 1
ATOM 1357 O O . PHE A 1 94 ? -7.235 -0.359 24.513 1.00 28.65 91 PHE A O 1
ATOM 1374 N N . SER A 1 95 ? -5.745 -1.856 25.315 1.00 27.94 92 SER A N 1
ATOM 1375 C CA . SER A 1 95 ? -5.369 -1.081 26.484 1.00 28.46 92 SER A CA 1
ATOM 1376 C C . SER A 1 95 ? -4.060 -0.370 26.170 1.00 26.86 92 SER A C 1
ATOM 1377 O O . SER A 1 95 ? -3.082 -1.000 25.760 1.00 32.36 92 SER A O 1
ATOM 1385 N N . ILE A 1 96 ? -4.044 0.940 26.364 1.00 26.05 93 ILE A N 1
ATOM 1386 C CA . ILE A 1 96 ? -2.941 1.786 25.918 1.00 26.00 93 ILE A CA 1
ATOM 1387 C C . ILE A 1 96 ? -2.314 2.416 27.148 1.00 24.63 93 ILE A C 1
ATOM 1388 O O . ILE A 1 96 ? -2.934 3.270 27.796 1.00 28.38 93 ILE A O 1
ATOM 1404 N N . MET A 1 97 ? -1.079 2.018 27.458 1.00 23.64 94 MET A N 1
ATOM 1405 C CA . MET A 1 97 ? -0.349 2.509 28.620 1.00 24.13 94 MET A CA 1
ATOM 1406 C C . MET A 1 97 ? 0.608 3.591 28.164 1.00 23.91 94 MET A C 1
ATOM 1407 O O . MET A 1 97 ? 1.380 3.382 27.224 1.00 23.89 94 MET A O 1
ATOM 1421 N N . THR A 1 98 ? 0.601 4.717 28.858 1.00 24.70 95 THR A N 1
ATOM 1422 C CA . THR A 1 98 ? 1.411 5.859 28.458 1.00 23.81 95 THR A CA 1
ATOM 1423 C C . THR A 1 98 ? 2.239 6.352 29.638 1.00 26.19 95 THR A C 1
ATOM 1424 O O . THR A 1 98 ? 2.121 5.874 30.774 1.00 26.44 95 THR A O 1
ATOM 1435 N N . SER A 1 99 ? 3.094 7.328 29.346 1.00 25.80 96 SER A N 1
ATOM 1436 C CA . SER A 1 99 ? 3.879 7.989 30.374 1.00 24.09 96 SER A CA 1
ATOM 1437 C C . SER A 1 99 ? 3.015 8.745 31.375 1.00 27.26 96 SER A C 1
ATOM 1438 O O . SER A 1 99 ? 3.543 9.185 32.406 1.00 31.01 96 SER A O 1
ATOM 1446 N N . LYS A 1 100 ? 1.719 8.931 31.100 1.00 26.89 97 LYS A N 1
ATOM 1447 C CA . LYS A 1 100 ? 0.798 9.470 32.092 1.00 29.80 97 LYS A CA 1
ATOM 1448 C C . LYS A 1 100 ? -0.358 8.496 32.248 1.00 36.81 97 LYS A C 1
ATOM 1449 O O . LYS A 1 100 ? -0.210 7.467 32.920 1.00 36.66 97 LYS A O 1
ATOM 1453 N N . ASP A 1 101 ? -1.509 8.751 31.625 1.00 33.14 98 ASP A N 1
ATOM 1454 C CA . ASP A 1 101 ? -2.714 7.977 31.897 1.00 35.69 98 ASP A CA 1
ATOM 1455 C C . ASP A 1 101 ? -2.848 6.771 30.963 1.00 31.07 98 ASP A C 1
ATOM 1456 O O . ASP A 1 101 ? -2.135 6.629 29.967 1.00 28.16 98 ASP A O 1
ATOM 1465 N N . THR A 1 102 ? -3.792 5.900 31.312 1.00 32.29 99 THR A N 1
ATOM 1466 C CA . THR A 1 102 ? -4.110 4.700 30.554 1.00 31.10 99 THR A CA 1
ATOM 1467 C C . THR A 1 102 ? -5.382 4.953 29.756 1.00 30.15 99 THR A C 1
ATOM 1468 O O . THR A 1 102 ? -6.276 5.674 30.206 1.00 36.52 99 THR A O 1
ATOM 1479 N N . TYR A 1 103 ? -5.448 4.388 28.555 1.00 28.31 100 TYR A N 1
ATOM 1480 C CA . TYR A 1 103 ? -6.585 4.585 27.671 1.00 31.71 100 TYR A CA 1
ATOM 1481 C C . TYR A 1 103 ? -7.036 3.242 27.127 1.00 34.70 100 TYR A C 1
ATOM 1482 O O . TYR A 1 103 ? -6.292 2.262 27.135 1.00 30.38 100 TYR A O 1
ATOM 1500 N N . GLU A 1 104 ? -8.275 3.206 26.664 1.00 30.13 101 GLU A N 1
ATOM 1501 C CA . GLU A 1 104 ? -8.786 2.082 25.899 1.00 30.52 101 GLU A CA 1
ATOM 1502 C C . GLU A 1 104 ? -9.283 2.603 24.561 1.00 27.95 101 GLU A C 1
ATOM 1503 O O . GLU A 1 104 ? -9.838 3.704 24.476 1.00 30.83 101 GLU A O 1
ATOM 1515 N N . ALA A 1 105 ? -9.061 1.817 23.513 1.00 28.14 102 ALA A N 1
ATOM 1516 C CA . ALA A 1 105 ? -9.506 2.189 22.182 1.00 26.25 102 ALA A CA 1
ATOM 1517 C C . ALA A 1 105 ? -9.968 0.956 21.422 1.00 28.81 102 ALA A C 1
ATOM 1518 O O . ALA A 1 105 ? -9.403 -0.130 21.578 1.00 28.42 102 ALA A O 1
ATOM 1525 N N . SER A 1 106 ? -11.003 1.126 20.601 1.00 28.35 103 SER A N 1
ATOM 1526 C CA . SER A 1 106 ? -11.507 -0.000 19.826 1.00 28.01 103 SER A CA 1
ATOM 1527 C C . SER A 1 106 ? -10.559 -0.351 18.685 1.00 30.99 103 SER A C 1
ATOM 1528 O O . SER A 1 106 ? -10.351 -1.532 18.379 1.00 30.46 103 SER A O 1
ATOM 1536 N N . LYS A 1 107 ? -9.980 0.660 18.048 1.00 26.81 104 LYS A N 1
ATOM 1537 C CA . LYS A 1 107 ? -9.050 0.472 16.943 1.00 24.36 104 LYS A CA 1
ATOM 1538 C C . LYS A 1 107 ? -7.795 1.270 17.245 1.00 23.63 104 LYS A C 1
ATOM 1539 O O . LYS A 1 107 ? -7.862 2.336 17.855 1.00 24.41 104 LYS A O 1
ATOM 1558 N N . VAL A 1 108 ? -6.656 0.756 16.804 1.00 22.84 105 VAL A N 1
ATOM 1559 C CA . VAL A 1 108 ? -5.373 1.427 16.980 1.00 21.41 105 VAL A CA 1
ATOM 1560 C C . VAL A 1 108 ? -4.724 1.576 15.612 1.00 20.54 105 VAL A C 1
ATOM 1561 O O . VAL A 1 108 ? -4.768 0.644 14.801 1.00 21.76 105 VAL A O 1
ATOM 1574 N N . ILE A 1 109 ? -4.129 2.745 15.354 1.00 19.67 106 ILE A N 1
ATOM 1575 C CA . ILE A 1 109 ? -3.327 2.976 14.152 1.00 20.11 106 ILE A CA 1
ATOM 1576 C C . ILE A 1 109 ? -1.908 3.304 14.611 1.00 18.73 106 ILE A C 1
ATOM 1577 O O . ILE A 1 109 ? -1.669 4.349 15.218 1.00 19.62 106 ILE A O 1
ATOM 1593 N N . LEU A 1 110 ? -0.979 2.406 14.332 1.00 19.40 107 LEU A N 1
ATOM 1594 C CA . LEU A 1 110 ? 0.419 2.612 14.685 1.00 18.78 107 LEU A CA 1
ATOM 1595 C C . LEU A 1 110 ? 1.046 3.525 13.645 1.00 18.52 107 LEU A C 1
ATOM 1596 O O . LEU A 1 110 ? 1.044 3.210 12.455 1.00 19.15 107 LEU A O 1
ATOM 1612 N N . ALA A 1 111 ? 1.673 4.586 14.112 1.00 17.94 108 ALA A N 1
ATOM 1613 C CA . ALA A 1 111 ? 2.229 5.610 13.230 1.00 19.12 108 ALA A CA 1
ATOM 1614 C C . ALA A 1 111 ? 3.485 6.187 13.850 1.00 17.65 108 ALA A C 1
ATOM 1615 O O . ALA A 1 111 ? 3.719 7.399 13.821 1.00 17.43 108 ALA A O 1
ATOM 1622 N N . MET A 1 112 ? 4.322 5.308 14.411 1.00 18.04 109 MET A N 1
ATOM 1623 C CA . MET A 1 112 ? 5.426 5.738 15.255 1.00 19.25 109 MET A CA 1
ATOM 1624 C C . MET A 1 112 ? 6.652 6.187 14.478 1.00 20.26 109 MET A C 1
ATOM 1625 O O . MET A 1 112 ? 7.624 6.639 15.101 1.00 19.63 109 MET A O 1
ATOM 1639 N N . GLY A 1 113 ? 6.653 5.997 13.165 1.00 18.69 110 GLY A N 1
ATOM 1640 C CA . GLY A 1 113 ? 7.820 6.328 12.369 1.00 19.50 110 GLY A CA 1
ATOM 1641 C C . GLY A 1 113 ? 8.823 5.187 12.484 1.00 20.15 110 GLY A C 1
ATOM 1642 O O . GLY A 1 113 ? 8.519 4.140 13.059 1.00 21.33 110 GLY A O 1
ATOM 1646 N N . MET A 1 114 ? 10.021 5.371 11.945 1.00 21.82 111 MET A N 1
ATOM 1647 C CA . MET A 1 114 ? 11.045 4.333 12.026 1.00 22.30 111 MET A CA 1
ATOM 1648 C C . MET A 1 114 ? 12.287 4.865 12.729 1.00 24.01 111 MET A C 1
ATOM 1649 O O . MET A 1 114 ? 12.805 5.916 12.357 1.00 23.46 111 MET A O 1
ATOM 1663 N N . GLU A 1 115 ? 12.776 4.146 13.737 1.00 26.73 112 GLU A N 1
ATOM 1664 C CA . GLU A 1 115 ? 13.968 4.589 14.449 1.00 25.22 112 GLU A CA 1
ATOM 1665 C C . GLU A 1 115 ? 15.188 4.404 13.556 1.00 24.97 112 GLU A C 1
ATOM 1666 O O . GLU A 1 115 ? 15.371 3.345 12.958 1.00 32.52 112 GLU A O 1
ATOM 1678 N N . HIS A 1 116 ? 16.030 5.427 13.479 1.00 28.95 113 HIS A N 1
ATOM 1679 C CA . HIS A 1 116 ? 17.221 5.358 12.642 1.00 38.15 113 HIS A CA 1
ATOM 1680 C C . HIS A 1 116 ? 18.450 4.880 13.401 1.00 46.89 113 HIS A C 1
ATOM 1681 O O . HIS A 1 116 ? 19.307 4.209 12.813 1.00 40.66 113 HIS A O 1
ATOM 1685 N N . THR A 1 117 ? 18.566 5.199 14.686 1.00 37.52 114 THR A N 1
ATOM 1686 C CA . THR A 1 117 ? 19.743 4.783 15.435 1.00 38.89 114 THR A CA 1
ATOM 1687 C C . THR A 1 117 ? 19.730 3.276 15.659 1.00 38.81 114 THR A C 1
ATOM 1688 O O . THR A 1 117 ? 18.677 2.653 15.819 1.00 40.42 114 THR A O 1
ATOM 1699 N N . LYS A 1 118 ? 20.917 2.693 15.666 1.00 39.66 115 LYS A N 1
ATOM 1700 C CA . LYS A 1 118 ? 21.052 1.260 15.846 1.00 45.40 115 LYS A CA 1
ATOM 1701 C C . LYS A 1 118 ? 21.002 0.915 17.329 1.00 42.96 115 LYS A C 1
ATOM 1702 O O . LYS A 1 118 ? 21.240 1.773 18.182 1.00 37.87 115 LYS A O 1
ATOM 1706 N N . PRO A 1 119 ? 20.682 -0.332 17.667 1.00 32.52 116 PRO A N 1
ATOM 1707 C CA . PRO A 1 119 ? 20.771 -0.752 19.069 1.00 35.85 116 PRO A CA 1
ATOM 1708 C C . PRO A 1 119 ? 22.212 -0.834 19.535 1.00 36.62 116 PRO A C 1
ATOM 1709 O O . PRO A 1 119 ? 23.142 -1.005 18.742 1.00 44.08 116 PRO A O 1
ATOM 1720 N N . LEU A 1 120 ? 22.391 -0.692 20.848 1.00 33.60 117 LEU A N 1
ATOM 1721 C CA . LEU A 1 120 ? 23.708 -0.828 21.446 1.00 35.28 117 LEU A CA 1
ATOM 1722 C C . LEU A 1 120 ? 24.129 -2.290 21.456 1.00 36.92 117 LEU A C 1
ATOM 1723 O O . LEU A 1 120 ? 23.298 -3.198 21.511 1.00 36.50 117 LEU A O 1
ATOM 1739 N N . LYS A 1 121 ? 25.435 -2.516 21.406 1.00 38.97 118 LYS A N 1
ATOM 1740 C CA . LYS A 1 121 ? 25.946 -3.868 21.556 1.00 40.81 118 LYS A CA 1
ATOM 1741 C C . LYS A 1 121 ? 25.543 -4.402 22.926 1.00 44.01 118 LYS A C 1
ATOM 1742 O O . LYS A 1 121 ? 25.705 -3.718 23.943 1.00 39.72 118 LYS A O 1
ATOM 1761 N N . GLY A 1 122 ? 25.004 -5.623 22.948 1.00 40.69 119 GLY A N 1
ATOM 1762 C CA . GLY A 1 122 ? 24.491 -6.226 24.161 1.00 41.13 119 GLY A CA 1
ATOM 1763 C C . GLY A 1 122 ? 23.042 -5.904 24.457 1.00 38.06 119 GLY A C 1
ATOM 1764 O O . GLY A 1 122 ? 22.446 -6.535 25.337 1.00 37.87 119 GLY A O 1
ATOM 1768 N N . GLU A 1 123 ? 22.460 -4.936 23.750 1.00 36.52 120 GLU A N 1
ATOM 1769 C CA . GLU A 1 123 ? 21.077 -4.547 23.999 1.00 34.50 120 GLU A CA 1
ATOM 1770 C C . GLU A 1 123 ? 20.119 -5.710 23.755 1.00 49.04 120 GLU A C 1
ATOM 1771 O O . GLU A 1 123 ? 19.303 -6.045 24.620 1.00 35.10 120 GLU A O 1
ATOM 1783 N N . ASP A 1 124 ? 20.190 -6.333 22.576 1.00 36.60 121 ASP A N 1
ATOM 1784 C CA . ASP A 1 124 ? 19.321 -7.474 22.305 1.00 42.47 121 ASP A CA 1
ATOM 1785 C C . ASP A 1 124 ? 19.668 -8.658 23.199 1.00 37.84 121 ASP A C 1
ATOM 1786 O O . ASP A 1 124 ? 18.772 -9.364 23.681 1.00 47.89 121 ASP A O 1
ATOM 1795 N N . LYS A 1 125 ? 20.962 -8.888 23.436 1.00 39.01 122 LYS A N 1
ATOM 1796 C CA . LYS A 1 125 ? 21.388 -10.050 24.210 1.00 40.81 122 LYS A CA 1
ATOM 1797 C C . LYS A 1 125 ? 20.787 -10.047 25.614 1.00 41.61 122 LYS A C 1
ATOM 1798 O O . LYS A 1 125 ? 20.393 -11.097 26.126 1.00 42.26 122 LYS A O 1
ATOM 1817 N N . PHE A 1 126 ? 20.697 -8.881 26.255 1.00 38.42 123 PHE A N 1
ATOM 1818 C CA . PHE A 1 126 ? 20.247 -8.818 27.641 1.00 37.87 123 PHE A CA 1
ATOM 1819 C C . PHE A 1 126 ? 18.813 -8.322 27.773 1.00 35.94 123 PHE A C 1
ATOM 1820 O O . PHE A 1 126 ? 18.381 -7.984 28.877 1.00 35.31 123 PHE A O 1
ATOM 1837 N N . LEU A 1 127 ? 18.059 -8.296 26.683 1.00 35.20 124 LEU A N 1
ATOM 1838 C CA . LEU A 1 127 ? 16.680 -7.839 26.757 1.00 34.70 124 LEU A CA 1
ATOM 1839 C C . LEU A 1 127 ? 15.898 -8.791 27.651 1.00 37.14 124 LEU A C 1
ATOM 1840 O O . LEU A 1 127 ? 15.909 -10.005 27.442 1.00 40.78 124 LEU A O 1
ATOM 1856 N N . GLY A 1 128 ? 15.238 -8.243 28.666 1.00 37.05 125 GLY A N 1
ATOM 1857 C CA . GLY A 1 128 ? 14.556 -9.080 29.629 1.00 39.71 125 GLY A CA 1
ATOM 1858 C C . GLY A 1 128 ? 15.452 -9.649 30.702 1.00 39.68 125 GLY A C 1
ATOM 1859 O O . GLY A 1 128 ? 14.951 -10.331 31.607 1.00 42.69 125 GLY A O 1
ATOM 1863 N N . ARG A 1 129 ? 16.759 -9.390 30.638 1.00 40.08 126 ARG A N 1
ATOM 1864 C CA . ARG A 1 129 ? 17.716 -9.781 31.663 1.00 39.22 126 ARG A CA 1
ATOM 1865 C C . ARG A 1 129 ? 18.534 -8.578 32.116 1.00 37.43 126 ARG A C 1
ATOM 1866 O O . ARG A 1 129 ? 19.739 -8.680 32.369 1.00 37.80 126 ARG A O 1
ATOM 1887 N N . GLY A 1 130 ? 17.881 -7.423 32.228 1.00 36.92 127 GLY A N 1
ATOM 1888 C CA . GLY A 1 130 ? 18.511 -6.190 32.660 1.00 34.28 127 GLY A CA 1
ATOM 1889 C C . GLY A 1 130 ? 18.363 -5.039 31.689 1.00 32.85 127 GLY A C 1
ATOM 1890 O O . GLY A 1 130 ? 18.534 -3.883 32.093 1.00 32.11 127 GLY A O 1
ATOM 1894 N N . VAL A 1 131 ? 18.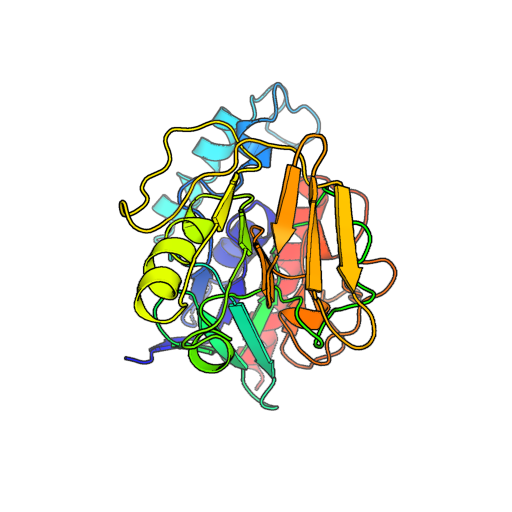057 -5.310 30.424 1.00 32.57 128 VAL A N 1
ATOM 1895 C CA . VAL A 1 131 ? 17.812 -4.268 29.425 1.00 31.27 128 VAL A CA 1
ATOM 1896 C C . VAL A 1 131 ? 16.317 -4.163 29.191 1.00 30.01 128 VAL A C 1
ATOM 1897 O O . VAL A 1 131 ? 15.623 -5.176 29.036 1.00 30.40 128 VAL A O 1
ATOM 1910 N N . GLY A 1 132 ? 15.823 -2.932 29.102 1.00 28.66 129 GLY A N 1
ATOM 1911 C CA . GLY A 1 132 ? 14.441 -2.703 28.736 1.00 27.75 129 GLY A CA 1
ATOM 1912 C C . GLY A 1 132 ? 14.280 -1.369 28.037 1.00 26.34 129 GLY A C 1
ATOM 1913 O O . GLY A 1 132 ? 15.212 -0.566 27.955 1.00 26.39 129 GLY A O 1
ATOM 1917 N N . TYR A 1 133 ? 13.062 -1.142 27.543 1.00 26.96 130 TYR A N 1
ATOM 1918 C CA . TYR A 1 133 ? 12.721 0.050 26.782 1.00 25.22 130 TYR A CA 1
ATOM 1919 C C . TYR A 1 133 ? 11.759 0.975 27.514 1.00 23.53 130 TYR A C 1
ATOM 1920 O O . TYR A 1 133 ? 11.326 1.989 26.940 1.00 25.54 130 TYR A O 1
ATOM 1938 N N . CYS A 1 134 ? 11.375 0.635 28.738 1.00 25.93 131 CYS A N 1
ATOM 1939 C CA . CYS A 1 134 ? 10.528 1.500 29.548 1.00 25.83 131 CYS A CA 1
ATOM 1940 C C . CYS A 1 134 ? 11.005 1.431 30.993 1.00 27.72 131 CYS A C 1
ATOM 1941 O O . CYS A 1 134 ? 10.789 0.421 31.676 1.00 27.02 131 CYS A O 1
ATOM 1948 N N . ALA A 1 135 ? 11.626 2.509 31.464 1.00 24.70 132 ALA A N 1
ATOM 1949 C CA . ALA A 1 135 ? 12.168 2.518 32.817 1.00 26.19 132 ALA A CA 1
ATOM 1950 C C . ALA A 1 135 ? 11.060 2.603 33.859 1.00 26.68 132 ALA A C 1
ATOM 1951 O O . ALA A 1 135 ? 11.083 1.880 34.862 1.00 27.50 132 ALA A O 1
ATOM 1958 N N . THR A 1 136 ? 10.089 3.493 33.657 1.00 26.58 133 THR A N 1
ATOM 1959 C CA . THR A 1 136 ? 9.018 3.640 34.638 1.00 27.17 133 THR A CA 1
ATOM 1960 C C . THR A 1 136 ? 8.188 2.366 34.749 1.00 28.14 133 THR A C 1
ATOM 1961 O O . THR A 1 136 ? 7.711 2.029 35.839 1.00 28.87 133 THR A O 1
ATOM 1972 N N . CYS A 1 137 ? 8.018 1.646 33.637 1.00 28.60 134 CYS A N 1
ATOM 1973 C CA . CYS A 1 137 ? 7.277 0.390 33.656 1.00 37.25 134 CYS A CA 1
ATOM 1974 C C . CYS A 1 137 ? 7.948 -0.638 34.571 1.00 29.83 134 CYS A C 1
ATOM 1975 O O . CYS A 1 137 ? 7.275 -1.330 35.346 1.00 37.03 134 CYS A O 1
ATOM 1982 N N . ASP A 1 138 ? 9.277 -0.744 34.508 1.00 29.39 135 ASP A N 1
ATOM 1983 C CA . ASP A 1 138 ? 10.015 -1.753 35.255 1.00 30.22 135 ASP A CA 1
ATOM 1984 C C . ASP A 1 138 ? 10.556 -1.230 36.571 1.00 36.46 135 ASP A C 1
ATOM 1985 O O . ASP A 1 138 ? 11.314 -1.942 37.235 1.00 30.83 135 ASP A O 1
ATOM 1994 N N . ALA A 1 139 ? 10.179 -0.015 36.967 1.00 29.55 136 ALA A N 1
ATOM 1995 C CA . ALA A 1 139 ? 10.837 0.645 38.093 1.00 29.44 136 ALA A CA 1
ATOM 1996 C C . ALA A 1 139 ? 10.816 -0.186 39.360 1.00 30.53 136 ALA A C 1
ATOM 1997 O O . ALA A 1 139 ? 11.867 -0.280 40.017 1.00 30.59 136 ALA A O 1
ATOM 2004 N N . PRO A 1 140 ? 9.694 -0.786 39.776 1.00 31.47 137 PRO A N 1
ATOM 2005 C CA . PRO A 1 140 ? 9.716 -1.547 41.038 1.00 32.61 137 PRO A CA 1
ATOM 2006 C C . PRO A 1 140 ? 10.757 -2.644 41.051 1.00 32.98 137 PRO A C 1
ATOM 2007 O O . PRO A 1 140 ? 11.280 -2.980 42.120 1.00 33.66 137 PRO A O 1
ATOM 2018 N N . LEU A 1 141 ? 11.067 -3.215 39.890 1.00 32.63 138 LEU A N 1
ATOM 2019 C CA . LEU A 1 141 ? 12.054 -4.281 39.789 1.00 33.02 138 LEU A CA 1
ATOM 2020 C C . LEU A 1 141 ? 13.454 -3.795 40.145 1.00 32.72 138 LEU A C 1
ATOM 2021 O O . LEU A 1 141 ? 14.308 -4.613 40.507 1.00 35.71 138 LEU A O 1
ATOM 2037 N N . TYR A 1 142 ? 13.701 -2.483 40.058 1.00 31.48 139 TYR A N 1
ATOM 2038 C CA . TYR A 1 142 ? 15.013 -1.899 40.315 1.00 30.93 139 TYR A CA 1
ATOM 2039 C C . TYR A 1 142 ? 15.040 -1.096 41.611 1.00 31.13 139 TYR A C 1
ATOM 2040 O O . TYR A 1 142 ? 15.955 -0.297 41.832 1.00 30.57 139 TYR A O 1
ATOM 2058 N N . LYS A 1 143 ? 14.079 -1.328 42.497 1.00 32.03 140 LYS A N 1
ATOM 2059 C CA . LYS A 1 143 ? 14.115 -0.688 43.799 1.00 32.44 140 LYS A CA 1
ATOM 2060 C C . LYS A 1 143 ? 15.384 -1.114 44.522 1.00 36.16 140 LYS A C 1
ATOM 2061 O O . LYS A 1 143 ? 15.681 -2.308 44.622 1.00 33.96 140 LYS A O 1
ATOM 2080 N N . GLY A 1 144 ? 16.144 -0.133 45.006 1.00 33.76 141 GLY A N 1
ATOM 2081 C CA . GLY A 1 144 ? 17.398 -0.405 45.685 1.00 32.87 141 GLY A CA 1
ATOM 2082 C C . GLY A 1 144 ? 18.501 -0.951 44.805 1.00 32.40 141 GLY A C 1
ATOM 2083 O O . GLY A 1 144 ? 19.495 -1.464 45.334 1.00 35.13 141 GLY A O 1
ATOM 2087 N N . LYS A 1 145 ? 18.356 -0.866 43.484 1.00 33.22 142 LYS A N 1
ATOM 2088 C CA . LYS A 1 145 ? 19.369 -1.310 42.537 1.00 35.39 142 LYS A CA 1
ATOM 2089 C C . LYS A 1 145 ? 19.903 -0.119 41.744 1.00 34.57 142 LYS A C 1
ATOM 2090 O O . LYS A 1 145 ? 19.411 1.007 41.852 1.00 32.73 142 LYS A O 1
ATOM 2109 N N . ILE A 1 146 ? 20.939 -0.374 40.948 1.00 29.83 143 ILE A N 1
ATOM 2110 C CA . ILE A 1 146 ? 21.574 0.656 40.135 1.00 28.29 143 ILE A CA 1
ATOM 2111 C C . ILE A 1 146 ? 20.948 0.631 38.749 1.00 27.69 143 ILE A C 1
ATOM 2112 O O . ILE A 1 146 ? 20.847 -0.433 38.125 1.00 28.04 143 ILE A O 1
ATOM 2128 N N . VAL A 1 147 ? 20.551 1.798 38.254 1.00 26.90 144 VAL A N 1
ATOM 2129 C CA A VAL A 1 147 ? 19.894 1.911 36.956 0.25 26.32 144 VAL A CA 1
ATOM 2130 C CA B VAL A 1 147 ? 19.892 1.915 36.956 0.75 26.32 144 VAL A CA 1
ATOM 2131 C C . VAL A 1 147 ? 20.620 2.947 36.105 1.00 27.28 144 VAL A C 1
ATOM 2132 O O . VAL A 1 147 ? 20.927 4.052 36.578 1.00 26.76 144 VAL A O 1
ATOM 2155 N N . THR A 1 148 ? 20.871 2.596 34.848 1.00 25.13 145 THR A N 1
ATOM 2156 C CA . THR A 1 148 ? 21.444 3.494 33.861 1.00 24.35 145 THR A CA 1
ATOM 2157 C C . THR A 1 148 ? 20.413 3.711 32.765 1.00 24.06 145 THR A C 1
ATOM 2158 O O . THR A 1 148 ? 19.880 2.746 32.200 1.00 24.66 145 THR A O 1
ATOM 2169 N N . ILE A 1 149 ? 20.127 4.968 32.475 1.00 23.44 146 ILE A N 1
ATOM 2170 C CA . ILE A 1 149 ? 19.217 5.334 31.395 1.00 23.17 146 ILE A CA 1
ATOM 2171 C C . ILE A 1 149 ? 20.024 5.982 30.287 1.00 22.63 146 ILE A C 1
ATOM 2172 O O . ILE A 1 149 ? 20.702 6.994 30.512 1.00 23.05 146 ILE A O 1
ATOM 2188 N N . VAL A 1 150 ? 19.920 5.411 29.092 1.00 22.74 147 VAL A N 1
ATOM 2189 C CA . VAL A 1 150 ? 20.485 5.980 27.874 1.00 22.36 147 VAL A CA 1
ATOM 2190 C C . VAL A 1 150 ? 19.323 6.694 27.189 1.00 22.17 147 VAL A C 1
ATOM 2191 O O . VAL A 1 150 ? 18.414 6.065 26.644 1.00 23.49 147 VAL A O 1
ATOM 2204 N N . GLY A 1 151 ? 19.328 8.023 27.269 1.00 22.02 148 GLY A N 1
ATOM 2205 C CA . GLY A 1 151 ? 18.175 8.832 26.898 1.00 21.55 148 GLY A CA 1
ATOM 2206 C C . GLY A 1 151 ? 18.362 9.483 25.539 1.00 23.40 148 GLY A C 1
ATOM 2207 O O . GLY A 1 151 ? 19.326 10.212 25.318 1.00 22.94 148 GLY A O 1
ATOM 2211 N N . TYR A 1 152 ? 17.402 9.247 24.651 1.00 21.60 149 TYR A N 1
ATOM 2212 C CA . TYR A 1 152 ? 17.432 9.802 23.302 1.00 23.28 149 TYR A CA 1
ATOM 2213 C C . TYR A 1 152 ? 16.405 10.907 23.103 1.00 21.87 149 TYR A C 1
ATOM 2214 O O . TYR A 1 152 ? 16.346 11.493 22.016 1.00 25.31 149 TYR A O 1
ATOM 2232 N N . ASN A 1 153 ? 15.638 11.263 24.134 1.00 21.44 150 ASN A N 1
ATOM 2233 C CA . ASN A 1 153 ? 14.636 12.310 24.019 1.00 21.36 150 ASN A CA 1
ATOM 2234 C C . ASN A 1 153 ? 14.418 12.903 25.409 1.00 23.52 150 ASN A C 1
ATOM 2235 O O . ASN A 1 153 ? 14.978 12.431 26.401 1.00 22.08 150 ASN A O 1
ATOM 2246 N N . LYS A 1 154 ? 13.573 13.935 25.478 1.00 23.92 151 LYS A N 1
ATOM 2247 C CA . LYS A 1 154 ? 13.360 14.640 26.740 1.00 22.35 151 LYS A CA 1
ATOM 2248 C C . LYS A 1 154 ? 12.566 13.810 27.751 1.00 24.11 151 LYS A C 1
ATOM 2249 O O . LYS A 1 154 ? 12.797 13.921 28.961 1.00 23.13 151 LYS A O 1
ATOM 2268 N N . GLU A 1 155 ? 11.604 13.010 27.282 1.00 21.88 152 GLU A N 1
ATOM 2269 C CA . GLU A 1 155 ? 10.831 12.167 28.200 1.00 22.34 152 GLU A CA 1
ATOM 2270 C C . GLU A 1 155 ? 11.730 11.265 29.032 1.00 22.35 152 GLU A C 1
ATOM 2271 O O . GLU A 1 155 ? 11.396 10.946 30.180 1.00 22.67 152 GLU A O 1
ATOM 2283 N N . ALA A 1 156 ? 12.876 10.868 28.481 1.00 22.09 153 ALA A N 1
ATOM 2284 C CA . ALA A 1 156 ? 13.805 10.006 29.204 1.00 22.16 153 ALA A CA 1
ATOM 2285 C C . ALA A 1 156 ? 14.289 10.660 30.494 1.00 22.02 153 ALA A C 1
ATOM 2286 O O . ALA A 1 156 ? 14.551 9.964 31.481 1.00 22.32 153 ALA A O 1
ATOM 2293 N N . GLU A 1 157 ? 14.420 11.994 30.481 1.00 21.65 154 GLU A N 1
ATOM 2294 C CA . GLU A 1 157 ? 14.821 12.723 31.684 1.00 21.59 154 GLU A CA 1
ATOM 2295 C C . GLU A 1 157 ? 13.784 12.559 32.786 1.00 22.10 154 GLU A C 1
ATOM 2296 O O . GLU A 1 157 ? 14.133 12.376 33.955 1.00 22.35 154 GLU A O 1
ATOM 2308 N N . SER A 1 158 ? 12.498 12.615 32.429 1.00 22.35 155 SER A N 1
ATOM 2309 C CA A SER A 1 158 ? 11.451 12.409 33.426 0.64 22.94 155 SER A CA 1
ATOM 2310 C CA B SER A 1 158 ? 11.456 12.414 33.432 0.36 22.94 155 SER A CA 1
ATOM 2311 C C . SER A 1 158 ? 11.515 11.003 34.002 1.00 23.43 155 SER A C 1
ATOM 2312 O O . SER A 1 158 ? 11.264 10.794 35.194 1.00 23.92 155 SER A O 1
ATOM 2325 N N . GLU A 1 159 ? 11.842 10.019 33.173 1.00 23.38 156 GLU A N 1
ATOM 2326 C CA . GLU A 1 159 ? 11.914 8.658 33.685 1.00 23.92 156 GLU A CA 1
ATOM 2327 C C . GLU A 1 159 ? 13.083 8.517 34.642 1.00 23.92 156 GLU A C 1
ATOM 2328 O O . GLU A 1 159 ? 12.967 7.848 35.670 1.00 24.52 156 GLU A O 1
ATOM 2340 N N . ALA A 1 160 ? 14.217 9.136 34.314 1.00 23.33 157 ALA A N 1
ATOM 2341 C CA . ALA A 1 160 ? 15.353 9.136 35.236 1.00 23.36 157 ALA A CA 1
ATOM 2342 C C . ALA A 1 160 ? 14.974 9.753 36.576 1.00 23.71 157 ALA A C 1
ATOM 2343 O O . ALA A 1 160 ? 15.349 9.238 37.635 1.00 24.50 157 ALA A O 1
ATOM 2350 N N . ASN A 1 161 ? 14.263 10.882 36.550 1.00 23.54 158 ASN A N 1
ATOM 2351 C CA . ASN A 1 161 ? 13.860 11.521 37.799 1.00 23.96 158 ASN A CA 1
ATOM 2352 C C . ASN A 1 161 ? 12.972 10.602 38.621 1.00 25.77 158 ASN A C 1
ATOM 2353 O O . ASN A 1 161 ? 13.100 10.540 39.850 1.00 26.19 158 ASN A O 1
ATOM 2364 N N . TYR A 1 162 ? 12.045 9.906 37.965 1.00 24.99 159 TYR A N 1
ATOM 2365 C CA . TYR A 1 162 ? 11.183 8.981 38.687 1.00 26.55 159 TYR A CA 1
ATOM 2366 C C . TYR A 1 162 ? 11.992 7.834 39.276 1.00 26.29 159 TYR A C 1
ATOM 2367 O O . TYR A 1 162 ? 11.774 7.432 40.424 1.00 27.08 159 TYR A O 1
ATOM 2385 N N . LEU A 1 163 ? 12.917 7.274 38.496 1.00 25.87 160 LEU A N 1
ATOM 2386 C CA . LEU A 1 163 ? 13.685 6.141 38.993 1.00 26.35 160 LEU A CA 1
ATOM 2387 C C . LEU A 1 163 ? 14.555 6.526 40.169 1.00 31.15 160 LEU A C 1
ATOM 2388 O O . LEU A 1 163 ? 14.862 5.673 41.001 1.00 27.80 160 LEU A O 1
ATOM 2404 N N . ALA A 1 164 ? 14.962 7.795 40.258 1.00 26.01 161 ALA A N 1
ATOM 2405 C CA . ALA A 1 164 ? 15.812 8.211 41.369 1.00 27.77 161 ALA A CA 1
ATOM 2406 C C . ALA A 1 164 ? 15.105 8.074 42.708 1.00 34.24 161 ALA A C 1
ATOM 2407 O O . ALA A 1 164 ? 15.770 8.051 43.748 1.00 32.00 161 ALA A O 1
ATOM 2414 N N . GLU A 1 165 ? 13.777 7.950 42.705 1.00 29.65 162 GLU A N 1
ATOM 2415 C CA . GLU A 1 165 ? 13.024 7.742 43.934 1.00 28.66 162 GLU A CA 1
ATOM 2416 C C . GLU A 1 165 ? 13.027 6.293 44.405 1.00 32.30 162 GLU A C 1
ATOM 2417 O O . GLU A 1 165 ? 12.614 6.033 45.537 1.00 35.71 162 GLU A O 1
ATOM 2429 N N . LEU A 1 166 ? 13.449 5.350 43.568 1.00 38.25 163 LEU A N 1
ATOM 2430 C CA . LEU A 1 166 ? 13.410 3.926 43.890 1.00 35.91 163 LEU A CA 1
ATOM 2431 C C . LEU A 1 166 ? 14.779 3.270 43.817 1.00 35.36 163 LEU A C 1
ATOM 2432 O O . LEU A 1 166 ? 15.119 2.459 44.673 1.00 36.48 163 LEU A O 1
ATOM 2448 N N . ALA A 1 167 ? 15.575 3.604 42.810 1.00 32.22 164 ALA A N 1
ATOM 2449 C CA . ALA A 1 167 ? 16.878 2.993 42.630 1.00 34.65 164 ALA A CA 1
ATOM 2450 C C . ALA A 1 167 ? 17.878 3.547 43.635 1.00 35.18 164 ALA A C 1
ATOM 2451 O O . ALA A 1 167 ? 17.745 4.669 44.134 1.00 35.25 164 ALA A O 1
ATOM 2458 N N . SER A 1 168 ? 18.871 2.721 43.972 1.00 32.88 165 SER A N 1
ATOM 2459 C CA . SER A 1 168 ? 19.950 3.192 44.833 1.00 34.26 165 SER A CA 1
ATOM 2460 C C . SER A 1 168 ? 20.833 4.218 44.136 1.00 35.21 165 SER A C 1
ATOM 2461 O O . SER A 1 168 ? 21.492 5.016 44.810 1.00 37.32 165 SER A O 1
ATOM 2469 N N . LYS A 1 169 ? 20.871 4.206 42.807 1.00 30.19 166 LYS A N 1
ATOM 2470 C CA . LYS A 1 169 ? 21.727 5.103 42.047 1.00 29.00 166 LYS A CA 1
ATOM 2471 C C . LYS A 1 169 ? 21.180 5.145 40.627 1.00 27.58 166 LYS A C 1
ATOM 2472 O O . LYS A 1 169 ? 20.848 4.099 40.071 1.00 27.63 166 LYS A O 1
ATOM 2491 N N . VAL A 1 170 ? 21.079 6.346 40.058 1.00 26.67 167 VAL A N 1
ATOM 2492 C CA . VAL A 1 170 ? 20.614 6.541 38.682 1.00 25.43 167 VAL A CA 1
ATOM 2493 C C . VAL A 1 170 ? 21.681 7.300 37.902 1.00 28.75 167 VAL A C 1
ATOM 2494 O O . VAL A 1 170 ? 22.099 8.389 38.307 1.00 25.37 167 VAL A O 1
ATOM 2507 N N . TYR A 1 171 ? 22.113 6.730 36.782 1.00 24.76 168 TYR A N 1
ATOM 2508 C CA . TYR A 1 171 ? 22.963 7.414 35.821 1.00 24.53 168 TYR A CA 1
ATOM 2509 C C . TYR A 1 171 ? 22.131 7.754 34.601 1.00 23.53 168 TYR A C 1
ATOM 2510 O O . TYR A 1 171 ? 21.309 6.947 34.155 1.00 24.11 168 TYR A O 1
ATOM 2528 N N . TYR A 1 172 ? 22.366 8.942 34.042 1.00 23.31 169 TYR A N 1
ATOM 2529 C CA . TYR A 1 172 ? 21.720 9.369 32.802 1.00 22.57 169 TYR A CA 1
ATOM 2530 C C . TYR A 1 172 ? 22.783 9.654 31.750 1.00 23.18 169 TYR A C 1
ATOM 2531 O O . TYR A 1 172 ? 23.647 10.513 31.946 1.00 23.56 169 TYR A O 1
ATOM 2549 N N . VAL A 1 173 ? 22.704 8.938 30.638 1.00 22.77 170 VAL A N 1
ATOM 2550 C CA . VAL A 1 173 ? 23.628 9.072 29.516 1.00 23.34 170 VAL A CA 1
ATOM 2551 C C . VAL A 1 173 ? 22.867 9.746 28.379 1.00 22.83 170 VAL A C 1
ATOM 2552 O O . VAL A 1 173 ? 22.109 9.079 27.664 1.00 22.36 170 VAL A O 1
ATOM 2565 N N . PRO A 1 174 ? 23.039 11.046 28.165 1.00 23.05 171 PRO A N 1
ATOM 2566 C CA . PRO A 1 174 ? 22.272 11.723 27.113 1.00 22.72 171 PRO A CA 1
ATOM 2567 C C . PRO A 1 174 ? 22.813 11.406 25.731 1.00 23.35 171 PRO A C 1
ATOM 2568 O O . PRO A 1 174 ? 24.025 11.333 25.514 1.00 25.14 171 PRO A O 1
ATOM 2579 N N . ARG A 1 175 ? 21.893 11.259 24.778 1.00 24.14 172 ARG A N 1
ATOM 2580 C CA . ARG A 1 175 ? 22.251 11.042 23.376 1.00 24.99 172 ARG A CA 1
ATOM 2581 C C . ARG A 1 175 ? 21.769 12.182 22.491 1.00 27.73 172 ARG A C 1
ATOM 2582 O O . ARG A 1 175 ? 21.510 11.991 21.300 1.00 27.81 172 ARG A O 1
ATOM 2603 N N . TYR A 1 176 ? 21.633 13.363 23.078 1.00 23.90 173 TYR A N 1
ATOM 2604 C CA . TYR A 1 176 ? 21.261 14.583 22.382 1.00 24.41 173 TYR A CA 1
ATOM 2605 C C . TYR A 1 176 ? 21.865 15.730 23.177 1.00 25.00 173 TYR A C 1
ATOM 2606 O O . TYR A 1 176 ? 22.203 15.575 24.356 1.00 27.78 173 TYR A O 1
ATOM 2624 N N . LYS A 1 177 ? 22.003 16.877 22.513 1.00 27.56 174 LYS A N 1
ATOM 2625 C CA . LYS A 1 177 ? 22.576 18.086 23.093 1.00 30.76 174 LYS A CA 1
ATOM 2626 C C . LYS A 1 177 ? 21.454 18.983 23.591 1.00 28.60 174 LYS A C 1
ATOM 2627 O O . LYS A 1 177 ? 20.614 19.430 22.798 1.00 32.34 174 LYS A O 1
ATOM 2646 N N . ASP A 1 178 ? 21.465 19.274 24.886 1.00 27.21 175 ASP A N 1
ATOM 2647 C CA . ASP A 1 178 ? 20.493 20.172 25.499 1.00 28.08 175 ASP A CA 1
ATOM 2648 C C . ASP A 1 178 ? 20.960 20.415 26.927 1.00 30.73 175 ASP A C 1
ATOM 2649 O O . ASP A 1 178 ? 21.894 19.765 27.407 1.00 31.90 175 ASP A O 1
ATOM 2658 N N . GLU A 1 179 ? 20.304 21.356 27.603 1.00 29.22 176 GLU A N 1
ATOM 2659 C CA . GLU A 1 179 ? 20.263 21.303 29.056 1.00 30.03 176 GLU A CA 1
ATOM 2660 C C . GLU A 1 179 ? 19.327 20.181 29.493 1.00 28.00 176 GLU A C 1
ATOM 2661 O O . GLU A 1 179 ? 18.334 19.876 28.829 1.00 29.56 176 GLU A O 1
ATOM 2673 N N . TYR A 1 180 ? 19.668 19.537 30.605 1.00 29.39 177 TYR A N 1
ATOM 2674 C CA . TYR A 1 180 ? 18.943 18.361 31.081 1.00 25.71 177 TYR A CA 1
ATOM 2675 C C . TYR A 1 180 ? 18.278 18.685 32.415 1.00 24.84 177 TYR A C 1
ATOM 2676 O O . TYR A 1 180 ? 18.956 19.054 33.381 1.00 30.30 177 TYR A O 1
ATOM 2694 N N . GLN A 1 181 ? 16.958 18.521 32.478 1.00 30.26 178 GLN A N 1
ATOM 2695 C CA . GLN A 1 181 ? 16.186 18.882 33.667 1.00 24.34 178 GLN A CA 1
ATOM 2696 C C . GLN A 1 181 ? 16.068 17.656 34.571 1.00 26.27 178 GLN A C 1
ATOM 2697 O O . GLN A 1 181 ? 15.059 16.942 34.587 1.00 27.35 178 GLN A O 1
ATOM 2711 N N . LEU A 1 182 ? 17.132 17.424 35.334 1.00 27.28 179 LEU A N 1
ATOM 2712 C CA . LEU A 1 182 ? 17.272 16.246 36.179 1.00 31.51 179 LEU A CA 1
ATOM 2713 C C . LEU A 1 182 ? 17.464 16.669 37.627 1.00 25.65 179 LEU A C 1
ATOM 2714 O O . LEU A 1 182 ? 18.149 17.655 37.908 1.00 30.59 179 LEU A O 1
ATOM 2730 N N . VAL A 1 183 ? 16.868 15.902 38.547 1.00 32.20 180 VAL A N 1
ATOM 2731 C CA . VAL A 1 183 ? 17.117 16.113 39.970 1.00 32.74 180 VAL A CA 1
ATOM 2732 C C . VAL A 1 183 ? 18.580 15.818 40.288 1.00 30.80 180 VAL A C 1
ATOM 2733 O O . VAL A 1 183 ? 19.266 15.071 39.579 1.00 28.95 180 VAL A O 1
ATOM 2746 N N . SER A 1 184 ? 19.060 16.408 41.387 1.00 34.75 181 SER A N 1
ATOM 2747 C CA . SER A 1 184 ? 20.474 16.310 41.732 1.00 29.74 181 SER A CA 1
ATOM 2748 C C . SER A 1 184 ? 20.904 14.869 41.987 1.00 31.17 181 SER A C 1
ATOM 2749 O O . SER A 1 184 ? 22.081 14.540 41.819 1.00 36.55 181 SER A O 1
ATOM 2757 N N . ALA A 1 185 ? 19.979 14.001 42.398 1.00 30.46 182 ALA A N 1
ATOM 2758 C CA . ALA A 1 185 ? 20.324 12.603 42.646 1.00 32.14 182 ALA A CA 1
ATOM 2759 C C . ALA A 1 185 ? 20.725 11.855 41.375 1.00 27.15 182 ALA A C 1
ATOM 2760 O O . ALA A 1 185 ? 21.375 10.808 41.473 1.00 30.59 182 ALA A O 1
ATOM 2767 N N . VAL A 1 186 ? 20.357 12.354 40.195 1.00 27.04 183 VAL A N 1
ATOM 2768 C CA . VAL A 1 186 ? 20.736 11.712 38.937 1.00 25.22 183 VAL A CA 1
ATOM 2769 C C . VAL A 1 186 ? 22.133 12.169 38.539 1.00 27.50 183 VAL A C 1
ATOM 2770 O O . VAL A 1 186 ? 22.390 13.370 38.420 1.00 29.44 183 VAL A O 1
ATOM 2783 N N . GLU A 1 187 ? 23.031 11.215 38.293 1.00 25.68 184 GLU A N 1
ATOM 2784 C CA . GLU A 1 187 ? 24.369 11.533 37.806 1.00 26.12 184 GLU A CA 1
ATOM 2785 C C . GLU A 1 187 ? 24.394 11.506 36.279 1.00 28.25 184 GLU A C 1
ATOM 2786 O O . GLU A 1 187 ? 24.139 10.464 35.657 1.00 25.18 184 GLU A O 1
ATOM 2798 N N . ILE A 1 188 ? 24.717 12.647 35.681 1.00 25.55 185 ILE A N 1
ATOM 2799 C CA . ILE A 1 188 ? 24.831 12.752 34.232 1.00 25.17 185 ILE A CA 1
ATOM 2800 C C . ILE A 1 188 ? 26.194 12.236 33.803 1.00 33.65 185 ILE A C 1
ATOM 2801 O O . ILE A 1 188 ? 27.229 12.653 34.335 1.00 32.67 185 ILE A O 1
ATOM 2817 N N . VAL A 1 189 ? 26.189 11.350 32.821 1.00 25.60 186 VAL A N 1
ATOM 2818 C CA . VAL A 1 189 ? 27.389 10.685 32.321 1.00 26.44 186 VAL A CA 1
ATOM 2819 C C . VAL A 1 189 ? 27.488 11.085 30.852 1.00 26.80 186 VAL A C 1
ATOM 2820 O O . VAL A 1 189 ? 26.849 10.491 29.980 1.00 26.51 186 VAL A O 1
ATOM 2833 N N . LYS A 1 190 ? 28.258 12.139 30.567 1.00 36.02 187 LYS A N 1
ATOM 2834 C CA . LYS A 1 190 ? 28.422 12.632 29.197 1.00 35.80 187 LYS A CA 1
ATOM 2835 C C . LYS A 1 190 ? 29.538 11.836 28.527 1.00 36.84 187 LYS A C 1
ATOM 2836 O O . LYS A 1 190 ? 30.681 12.277 28.395 1.00 45.66 187 LYS A O 1
ATOM 2855 N N . ASP A 1 191 ? 29.184 10.627 28.108 1.00 28.47 188 ASP A N 1
ATOM 2856 C CA . ASP A 1 191 ? 30.112 9.704 27.476 1.00 31.44 188 ASP A CA 1
ATOM 2857 C C . ASP A 1 191 ? 29.307 8.903 26.467 1.00 29.01 188 ASP A C 1
ATOM 2858 O O . ASP A 1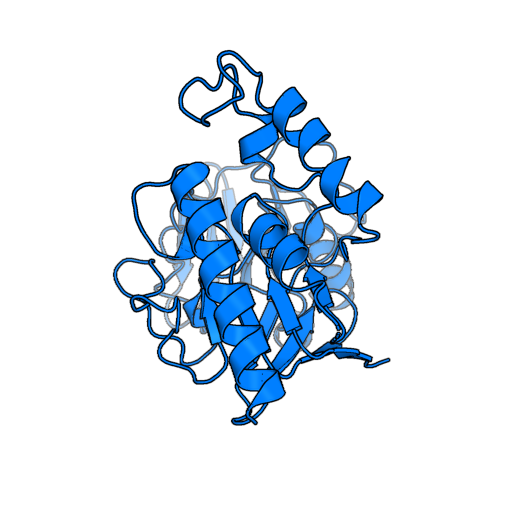 191 ? 28.074 8.937 26.469 1.00 30.62 188 ASP A O 1
ATOM 2867 N N . VAL A 1 192 ? 30.009 8.177 25.606 1.00 32.75 189 VAL A N 1
ATOM 2868 C CA . VAL A 1 192 ? 29.390 7.435 24.510 1.00 30.02 189 VAL A CA 1
ATOM 2869 C C . VAL A 1 192 ? 29.223 5.984 24.949 1.00 29.87 189 VAL A C 1
ATOM 2870 O O . VAL A 1 192 ? 30.229 5.329 25.261 1.00 31.04 189 VAL A O 1
ATOM 2883 N N . PRO A 1 193 ? 28.008 5.437 24.957 1.00 28.70 190 PRO A N 1
ATOM 2884 C CA . PRO A 1 193 ? 27.855 4.009 25.260 1.00 28.90 190 PRO A CA 1
ATOM 2885 C C . PRO A 1 193 ? 28.557 3.147 24.221 1.00 42.01 190 PRO A C 1
ATOM 2886 O O . PRO A 1 193 ? 28.498 3.422 23.021 1.00 37.47 190 PRO A O 1
ATOM 2897 N N . VAL A 1 194 ? 29.211 2.084 24.692 1.00 31.45 191 VAL A N 1
ATOM 2898 C CA . VAL A 1 194 ? 29.894 1.124 23.824 1.00 33.18 191 VAL A CA 1
ATOM 2899 C C . VAL A 1 194 ? 29.199 -0.234 23.844 1.00 34.61 191 VAL A C 1
ATOM 2900 O O . VAL A 1 194 ? 28.838 -0.774 22.796 1.00 39.03 191 VAL A O 1
ATOM 2913 N N . GLU A 1 195 ? 29.024 -0.815 25.027 1.00 32.97 192 GLU A N 1
ATOM 2914 C CA . GLU A 1 195 ? 28.512 -2.172 25.097 1.00 33.50 192 GLU A CA 1
ATOM 2915 C C . GLU A 1 195 ? 27.913 -2.435 26.468 1.00 35.87 192 GLU A C 1
ATOM 2916 O O . GLU A 1 195 ? 28.478 -2.034 27.491 1.00 36.62 192 GLU A O 1
ATOM 2928 N N . ILE A 1 196 ? 26.775 -3.115 26.466 1.00 32.24 193 ILE A N 1
ATOM 2929 C CA . ILE A 1 196 ? 26.165 -3.666 27.671 1.00 32.02 193 ILE A CA 1
ATOM 2930 C C . ILE A 1 196 ? 26.724 -5.067 27.872 1.00 33.93 193 ILE A C 1
ATOM 2931 O O . ILE A 1 196 ? 26.637 -5.906 26.971 1.00 34.96 193 ILE A O 1
ATOM 2947 N N . VAL A 1 197 ? 27.283 -5.340 29.054 1.00 34.60 194 VAL A N 1
ATOM 2948 C CA . VAL A 1 197 ? 27.955 -6.610 29.301 1.00 36.65 194 VAL A CA 1
ATOM 2949 C C . VAL A 1 197 ? 27.418 -7.265 30.568 1.00 48.42 194 VAL A C 1
ATOM 2950 O O . VAL A 1 197 ? 26.798 -6.627 31.422 1.00 35.78 194 VAL A O 1
ATOM 2963 N N . GLY A 1 198 ? 27.689 -8.554 30.686 1.00 38.94 195 GLY A N 1
ATOM 2964 C CA . GLY A 1 198 ? 27.212 -9.329 31.811 1.00 39.77 195 GLY A CA 1
ATOM 2965 C C . GLY A 1 198 ? 27.344 -10.806 31.527 1.00 42.05 195 GLY A C 1
ATOM 2966 O O . GLY A 1 198 ? 27.715 -11.228 30.431 1.00 49.29 195 GLY A O 1
ATOM 2970 N N . ASP A 1 199 ? 27.040 -11.598 32.550 1.00 43.25 196 ASP A N 1
ATOM 2971 C CA . ASP A 1 199 ? 27.075 -13.049 32.403 1.00 51.30 196 ASP A CA 1
ATOM 2972 C C . ASP A 1 199 ? 25.663 -13.557 32.133 1.00 54.37 196 ASP A C 1
ATOM 2973 O O . ASP A 1 199 ? 25.238 -13.623 30.974 1.00 52.08 196 ASP A O 1
ATOM 2982 N N . LYS A 1 200 ? 24.920 -13.899 33.187 1.00 60.72 197 LYS A N 1
ATOM 2983 C CA . LYS A 1 200 ? 23.518 -14.255 33.027 1.00 50.53 197 LYS A CA 1
ATOM 2984 C C . LYS A 1 200 ? 22.621 -13.032 32.915 1.00 50.89 197 LYS A C 1
ATOM 2985 O O . LYS A 1 200 ? 21.520 -13.135 32.360 1.00 52.17 197 LYS A O 1
ATOM 2989 N N . LYS A 1 201 ? 23.075 -11.878 33.406 1.00 46.90 198 LYS A N 1
ATOM 2990 C CA . LYS A 1 201 ? 22.272 -10.664 33.417 1.00 47.61 198 LYS A CA 1
ATOM 2991 C C . LYS A 1 201 ? 23.193 -9.457 33.263 1.00 37.73 198 LYS A C 1
ATOM 2992 O O . LYS A 1 201 ? 24.419 -9.573 33.339 1.00 39.35 198 LYS A O 1
ATOM 3011 N N . VAL A 1 202 ? 22.588 -8.284 33.059 1.00 35.68 199 VAL A N 1
ATOM 3012 C CA . VAL A 1 202 ? 23.373 -7.061 32.948 1.00 34.41 199 VAL A CA 1
ATOM 3013 C C . VAL A 1 202 ? 24.197 -6.855 34.206 1.00 38.56 199 VAL A C 1
ATOM 3014 O O . VAL A 1 202 ? 23.683 -6.930 35.329 1.00 36.30 199 VAL A O 1
ATOM 3027 N N . GLU A 1 203 ? 25.476 -6.560 34.019 1.00 35.34 200 GLU A N 1
ATOM 3028 C CA . GLU A 1 203 ? 26.358 -6.181 35.114 1.00 35.81 200 GLU A CA 1
ATOM 3029 C C . GLU A 1 203 ? 26.995 -4.813 34.924 1.00 34.58 200 GLU A C 1
ATOM 3030 O O . GLU A 1 203 ? 27.269 -4.129 35.916 1.00 34.39 200 GLU A O 1
ATOM 3042 N N . LYS A 1 204 ? 27.222 -4.383 33.688 1.00 33.91 201 LYS A N 1
ATOM 3043 C CA . LYS A 1 204 ? 27.922 -3.126 33.472 1.00 33.11 201 LYS A CA 1
ATOM 3044 C C . LYS A 1 204 ? 27.529 -2.532 32.131 1.00 32.01 201 LYS A C 1
ATOM 3045 O O . LYS A 1 204 ? 27.147 -3.249 31.203 1.00 32.29 201 LYS A O 1
ATOM 3049 N N . LEU A 1 205 ? 27.621 -1.210 32.050 1.00 30.92 202 LEU A N 1
ATOM 3050 C CA . LEU A 1 205 ? 27.588 -0.489 30.783 1.00 30.24 202 LEU A CA 1
ATOM 3051 C C . LEU A 1 205 ? 28.987 0.049 30.535 1.00 32.51 202 LEU A C 1
ATOM 3052 O O . LEU A 1 205 ? 29.506 0.825 31.345 1.00 31.03 202 LEU A O 1
ATOM 3068 N N . LYS A 1 206 ? 29.606 -0.389 29.443 1.00 32.08 203 LYS A N 1
ATOM 3069 C CA . LYS A 1 206 ? 30.910 0.112 29.039 1.00 33.12 203 LYS A CA 1
ATOM 3070 C C . LYS A 1 206 ? 30.714 1.333 28.148 1.00 36.31 203 LYS A C 1
ATOM 3071 O O . LYS A 1 206 ? 29.917 1.300 27.207 1.00 31.73 203 LYS A O 1
ATOM 3090 N N . LEU A 1 207 ? 31.424 2.410 28.460 1.00 32.43 204 LEU A N 1
ATOM 3091 C CA . LEU A 1 207 ? 31.427 3.613 27.646 1.00 32.10 204 LEU A CA 1
ATOM 3092 C C . LEU A 1 207 ? 32.859 3.888 27.199 1.00 34.71 204 LEU A C 1
ATOM 3093 O O . LEU A 1 207 ? 33.799 3.210 27.613 1.00 35.14 204 LEU A O 1
ATOM 3109 N N . LYS A 1 208 ? 33.032 4.883 26.327 1.00 34.85 205 LYS A N 1
ATOM 3110 C CA . LYS A 1 208 ? 34.346 5.086 25.716 1.00 36.03 205 LYS A CA 1
ATOM 3111 C C . LYS A 1 208 ? 35.433 5.341 26.759 1.00 40.61 205 LYS A C 1
ATOM 3112 O O . LYS A 1 208 ? 36.560 4.852 26.618 1.00 41.95 205 LYS A O 1
ATOM 3122 N N . SER A 1 209 ? 35.118 6.094 27.812 1.00 38.46 206 SER A N 1
ATOM 3123 C CA . SER A 1 209 ? 36.111 6.482 28.806 1.00 49.26 206 SER A CA 1
ATOM 3124 C C . SER A 1 209 ? 35.781 6.007 30.214 1.00 76.38 206 SER A C 1
ATOM 3125 O O . SER A 1 209 ? 36.523 6.330 31.151 1.00 53.72 206 SER A O 1
ATOM 3133 N N . ARG A 1 210 ? 34.709 5.239 30.391 1.00 42.66 207 ARG A N 1
ATOM 3134 C CA . ARG A 1 210 ? 34.221 4.897 31.717 1.00 51.77 207 ARG A CA 1
ATOM 3135 C C . ARG A 1 210 ? 33.419 3.611 31.617 1.00 40.19 207 ARG A C 1
ATOM 3136 O O . ARG A 1 210 ? 32.881 3.288 30.557 1.00 33.98 207 ARG A O 1
ATOM 3157 N N . GLU A 1 211 ? 33.358 2.873 32.723 1.00 33.81 208 GLU A N 1
ATOM 3158 C CA . GLU A 1 211 ? 32.459 1.735 32.861 1.00 35.39 208 GLU A CA 1
ATOM 3159 C C . GLU A 1 211 ? 31.588 1.944 34.092 1.00 34.03 208 GLU A C 1
ATOM 3160 O O . GLU A 1 211 ? 32.081 2.353 35.148 1.00 36.73 208 GLU A O 1
ATOM 3172 N N . LEU A 1 212 ? 30.291 1.684 33.947 1.00 31.83 209 LEU A N 1
ATOM 3173 C CA . LEU A 1 212 ? 29.322 1.859 35.022 1.00 30.71 209 LEU A CA 1
ATOM 3174 C C . LEU A 1 212 ? 28.845 0.489 35.473 1.00 31.63 209 LEU A C 1
ATOM 3175 O O . LEU A 1 212 ? 28.266 -0.259 34.680 1.00 31.37 209 LEU A O 1
ATOM 3191 N N . GLU A 1 213 ? 29.094 0.157 36.740 1.00 32.21 210 GLU A N 1
ATOM 3192 C CA . GLU A 1 213 ? 28.419 -0.976 37.356 1.00 32.84 210 GLU A CA 1
ATOM 3193 C C . GLU A 1 213 ? 26.939 -0.647 37.442 1.00 31.60 210 GLU A C 1
ATOM 3194 O O . GLU A 1 213 ? 26.564 0.406 37.959 1.00 30.83 210 GLU A O 1
ATOM 3206 N N . THR A 1 214 ? 26.095 -1.519 36.897 1.00 31.54 211 THR A N 1
ATOM 3207 C CA . THR A 1 214 ? 24.676 -1.206 36.826 1.00 30.42 211 THR A CA 1
ATOM 3208 C C . THR A 1 214 ? 23.882 -2.504 36.748 1.00 31.14 211 THR A C 1
ATOM 3209 O O . THR A 1 214 ? 24.350 -3.503 36.195 1.00 33.81 211 THR A O 1
ATOM 3220 N N . ASP A 1 215 ? 22.698 -2.488 37.353 1.00 30.93 212 ASP A N 1
ATOM 3221 C CA . ASP A 1 215 ? 21.813 -3.646 37.313 1.00 32.88 212 ASP A CA 1
ATOM 3222 C C . ASP A 1 215 ? 20.824 -3.574 36.158 1.00 31.45 212 ASP A C 1
ATOM 3223 O O . ASP A 1 215 ? 20.420 -4.615 35.624 1.00 36.17 212 ASP A O 1
ATOM 3232 N N . GLY A 1 216 ? 20.430 -2.375 35.757 1.00 29.04 213 GLY A N 1
ATOM 3233 C CA . GLY A 1 216 ? 19.556 -2.208 34.615 1.00 28.66 213 GLY A CA 1
ATOM 3234 C C . GLY A 1 216 ? 20.119 -1.175 33.664 1.00 27.22 213 GLY A C 1
ATOM 3235 O O . GLY A 1 216 ? 20.797 -0.233 34.068 1.00 27.27 213 GLY A O 1
ATOM 3239 N N . VAL A 1 217 ? 19.844 -1.379 32.379 1.00 26.45 214 VAL A N 1
ATOM 3240 C CA . VAL A 1 217 ? 20.100 -0.389 31.343 1.00 25.40 214 VAL A CA 1
ATOM 3241 C C . VAL A 1 217 ? 18.805 -0.208 30.577 1.00 25.47 214 VAL A C 1
ATOM 3242 O O . VAL A 1 217 ? 18.292 -1.169 29.984 1.00 27.54 214 VAL A O 1
ATOM 3255 N N . PHE A 1 218 ? 18.274 1.005 30.589 1.00 23.44 215 PHE A N 1
ATOM 3256 C CA . PHE A 1 218 ? 17.092 1.339 29.812 1.00 23.66 215 PHE A CA 1
ATOM 3257 C C . PHE A 1 218 ? 17.468 2.224 28.638 1.00 23.64 215 PHE A C 1
ATOM 3258 O O . PHE A 1 218 ? 18.079 3.287 28.808 1.00 24.63 215 PHE A O 1
ATOM 3275 N N . VAL A 1 219 ? 17.055 1.799 27.448 1.00 22.78 216 VAL A N 1
ATOM 3276 C CA . VAL A 1 219 ? 17.323 2.500 26.207 1.00 23.26 216 VAL A CA 1
ATOM 3277 C C . VAL A 1 219 ? 16.019 3.192 25.829 1.00 22.32 216 VAL A C 1
ATOM 3278 O O . VAL A 1 219 ? 15.049 2.523 25.454 1.00 24.51 216 VAL A O 1
ATOM 3291 N N . LEU A 1 220 ? 15.967 4.521 25.973 1.00 21.24 217 LEU A N 1
ATOM 3292 C CA . LEU A 1 220 ? 14.710 5.277 25.898 1.00 23.47 217 LEU A CA 1
ATOM 3293 C C . LEU A 1 220 ? 14.698 6.186 24.675 1.00 22.38 217 LEU A C 1
ATOM 3294 O O . LEU A 1 220 ? 15.292 7.271 24.674 1.00 21.62 217 LEU A O 1
ATOM 3310 N N . LYS A 1 221 ? 13.946 5.767 23.676 1.00 24.59 218 LYS A N 1
ATOM 3311 C CA . LYS A 1 221 ? 13.794 6.473 22.420 1.00 23.61 218 LYS A CA 1
ATOM 3312 C C . LYS A 1 221 ? 12.331 6.916 22.308 1.00 23.04 218 LYS A C 1
ATOM 3313 O O . LYS A 1 221 ? 11.533 6.738 23.233 1.00 25.10 218 LYS A O 1
ATOM 3332 N N . ASP A 1 222 ? 11.961 7.487 21.159 1.00 21.04 219 ASP A N 1
ATOM 3333 C CA . ASP A 1 222 ? 10.589 7.972 21.015 1.00 21.84 219 ASP A CA 1
ATOM 3334 C C . ASP A 1 222 ? 9.585 6.834 21.134 1.00 21.97 219 ASP A C 1
ATOM 3335 O O . ASP A 1 222 ? 8.452 7.040 21.581 1.00 24.98 219 ASP A O 1
ATOM 3344 N N . SER A 1 223 ? 10.021 5.637 20.798 1.00 21.87 220 SER A N 1
ATOM 3345 C CA . SER A 1 223 ? 9.166 4.488 20.936 1.00 24.29 220 SER A CA 1
ATOM 3346 C C . SER A 1 223 ? 9.997 3.237 21.079 1.00 22.81 220 SER A C 1
ATOM 3347 O O . SER A 1 223 ? 11.076 3.133 20.515 1.00 27.19 220 SER A O 1
ATOM 3355 N N . ALA A 1 224 ? 9.524 2.315 21.899 1.00 21.45 221 ALA A N 1
ATOM 3356 C CA . ALA A 1 224 ? 10.147 1.015 21.950 1.00 23.18 221 ALA A CA 1
ATOM 3357 C C . ALA A 1 224 ? 10.079 0.382 20.559 1.00 24.27 221 ALA A C 1
ATOM 3358 O O . ALA A 1 224 ? 9.265 0.787 19.730 1.00 24.53 221 ALA A O 1
ATOM 3365 N N . PRO A 1 225 ? 10.901 -0.629 20.282 1.00 25.17 222 PRO A N 1
ATOM 3366 C CA . PRO A 1 225 ? 10.729 -1.358 19.032 1.00 27.65 222 PRO A CA 1
ATOM 3367 C C . PRO A 1 225 ? 9.316 -1.894 18.942 1.00 23.58 222 PRO A C 1
ATOM 3368 O O . PRO A 1 225 ? 8.703 -2.246 19.967 1.00 25.40 222 PRO A O 1
ATOM 3379 N N . PRO A 1 226 ? 8.753 -1.982 17.736 1.00 22.76 223 PRO A N 1
ATOM 3380 C CA . PRO A 1 226 ? 7.309 -2.241 17.634 1.00 25.52 223 PRO A CA 1
ATOM 3381 C C . PRO A 1 226 ? 6.863 -3.547 18.262 1.00 26.05 223 PRO A C 1
ATOM 3382 O O . PRO A 1 226 ? 5.762 -3.610 18.828 1.00 26.54 223 PRO A O 1
ATOM 3393 N N . GLU A 1 227 ? 7.697 -4.592 18.213 1.00 25.68 224 GLU A N 1
ATOM 3394 C CA . GLU A 1 227 ? 7.339 -5.870 18.800 1.00 30.37 224 GLU A CA 1
ATOM 3395 C C . GLU A 1 227 ? 7.352 -5.820 20.325 1.00 30.19 224 GLU A C 1
ATOM 3396 O O . GLU A 1 227 ? 6.739 -6.675 20.973 1.00 32.79 224 GLU A O 1
ATOM 3408 N N . GLN A 1 228 ? 8.036 -4.848 20.916 1.00 28.06 225 GLN A N 1
ATOM 3409 C CA . GLN A 1 228 ? 7.972 -4.622 22.357 1.00 26.26 225 GLN A CA 1
ATOM 3410 C C . GLN A 1 228 ? 6.822 -3.694 22.731 1.00 31.23 225 GLN A C 1
ATOM 3411 O O . GLN A 1 228 ? 6.144 -3.917 23.744 1.00 27.98 225 GLN A O 1
ATOM 3425 N N . LEU A 1 229 ? 6.601 -2.655 21.926 1.00 25.39 226 LEU A N 1
ATOM 3426 C CA . LEU A 1 229 ? 5.485 -1.746 22.154 1.00 24.23 226 LEU A CA 1
ATOM 3427 C C . LEU A 1 229 ? 4.159 -2.500 22.112 1.00 25.52 226 LEU A C 1
ATOM 3428 O O . LEU A 1 229 ? 3.300 -2.311 22.982 1.00 26.11 226 LEU A O 1
ATOM 3444 N N . VAL A 1 230 ? 4.008 -3.414 21.152 1.00 25.38 227 VAL A N 1
ATOM 3445 C CA . VAL A 1 230 ? 2.753 -4.123 20.904 1.00 25.56 227 VAL A CA 1
ATOM 3446 C C . VAL A 1 230 ? 3.047 -5.617 20.962 1.00 25.34 227 VAL A C 1
ATOM 3447 O O . VAL A 1 230 ? 3.322 -6.248 19.925 1.00 25.58 227 VAL A O 1
ATOM 3460 N N . PRO A 1 231 ? 3.005 -6.229 22.136 1.00 25.62 228 PRO A N 1
ATOM 3461 C CA . PRO A 1 231 ? 3.288 -7.661 22.212 1.00 27.72 228 PRO A CA 1
ATOM 3462 C C . PRO A 1 231 ? 2.409 -8.461 21.264 1.00 26.86 228 PRO A C 1
ATOM 3463 O O . PRO A 1 231 ? 1.195 -8.248 21.173 1.00 30.37 228 PRO A O 1
ATOM 3474 N N . GLY A 1 232 ? 3.043 -9.382 20.533 1.00 27.88 229 GLY A N 1
ATOM 3475 C CA . GLY A 1 232 ? 2.354 -10.223 19.578 1.00 29.00 229 GLY A CA 1
ATOM 3476 C C . GLY A 1 232 ? 2.313 -9.664 18.173 1.00 27.91 229 GLY A C 1
ATOM 3477 O O . GLY A 1 232 ? 1.843 -10.350 17.257 1.00 28.87 229 GLY A O 1
ATOM 3481 N N . LEU A 1 233 ? 2.774 -8.437 17.973 1.00 26.82 230 LEU A N 1
ATOM 3482 C CA . LEU A 1 233 ? 2.729 -7.821 16.659 1.00 25.30 230 LEU A CA 1
ATOM 3483 C C . LEU A 1 233 ? 3.765 -8.471 15.749 1.00 27.16 230 LEU A C 1
ATOM 3484 O O . LEU A 1 233 ? 4.901 -8.721 16.160 1.00 29.29 230 LEU A O 1
ATOM 3500 N N . TYR A 1 234 ? 3.374 -8.714 14.499 1.00 26.94 231 TYR A N 1
ATOM 3501 C CA . TYR A 1 234 ? 4.255 -9.339 13.519 1.00 28.85 231 TYR A CA 1
ATOM 3502 C C . TYR A 1 234 ? 5.104 -8.279 12.811 1.00 25.62 231 TYR A C 1
ATOM 3503 O O . TYR A 1 234 ? 4.578 -7.371 12.151 1.00 25.40 231 TYR A O 1
ATOM 3521 N N . VAL A 1 235 ? 6.416 -8.397 12.979 1.00 26.09 232 VAL A N 1
ATOM 3522 C CA . VAL A 1 235 ? 7.416 -7.486 12.455 1.00 26.71 232 VAL A CA 1
ATOM 3523 C C . VAL A 1 235 ? 8.436 -8.344 11.734 1.00 27.25 232 VAL A C 1
ATOM 3524 O O . VAL A 1 235 ? 8.726 -9.468 12.162 1.00 33.15 232 VAL A O 1
ATOM 3537 N N . GLU A 1 236 ? 8.966 -7.838 10.640 1.00 28.84 233 GLU A N 1
ATOM 3538 C CA . GLU A 1 236 ? 10.043 -8.503 9.937 1.00 33.71 233 GLU A CA 1
ATOM 3539 C C . GLU A 1 236 ? 11.010 -7.430 9.466 1.00 54.43 233 GLU A C 1
ATOM 3540 O O . GLU A 1 236 ? 10.596 -6.442 8.852 1.00 33.37 233 GLU A O 1
ATOM 3552 N N . ASP A 1 237 ? 12.289 -7.607 9.792 1.00 39.02 234 ASP A N 1
ATOM 3553 C CA . ASP A 1 237 ? 13.328 -6.663 9.3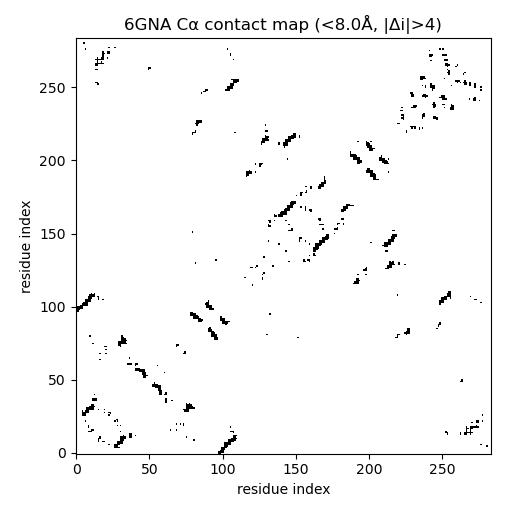96 1.00 58.82 234 ASP A CA 1
ATOM 3554 C C . ASP A 1 237 ? 13.099 -5.292 10.029 1.00 37.96 234 ASP A C 1
ATOM 3555 O O . ASP A 1 237 ? 13.429 -4.264 9.441 1.00 37.32 234 ASP A O 1
ATOM 3564 N N . GLY A 1 238 ? 12.538 -5.274 11.239 1.00 34.21 235 GLY A N 1
ATOM 3565 C CA . GLY A 1 238 ? 12.214 -4.034 11.913 1.00 32.70 235 GLY A CA 1
ATOM 3566 C C . GLY A 1 238 ? 11.034 -3.286 11.341 1.00 33.52 235 GLY A C 1
ATOM 3567 O O . GLY A 1 238 ? 10.740 -2.175 11.808 1.00 37.28 235 GLY A O 1
ATOM 3571 N N . HIS A 1 239 ? 10.351 -3.837 10.341 1.00 28.43 236 HIS A N 1
ATOM 3572 C CA A HIS A 1 239 ? 9.213 -3.180 9.708 0.57 29.47 236 HIS A CA 1
ATOM 3573 C CA B HIS A 1 239 ? 9.229 -3.171 9.703 0.43 28.74 236 HIS A CA 1
ATOM 3574 C C . HIS A 1 239 ? 7.949 -3.909 10.109 1.00 25.13 236 HIS A C 1
ATOM 3575 O O . HIS A 1 239 ? 7.915 -5.146 10.108 1.00 26.35 236 HIS A O 1
ATOM 3601 N N . ILE A 1 240 ? 6.927 -3.151 10.520 1.00 24.09 237 ILE A N 1
ATOM 3602 C CA . ILE A 1 240 ? 5.616 -3.742 10.775 1.00 24.99 237 ILE A CA 1
ATOM 3603 C C . ILE A 1 240 ? 5.004 -4.154 9.447 1.00 27.04 237 ILE A C 1
ATOM 3604 O O . ILE A 1 240 ? 4.869 -3.340 8.529 1.00 27.25 237 ILE A O 1
ATOM 3620 N N . LYS A 1 241 ? 4.617 -5.419 9.337 1.00 25.88 238 LYS A N 1
ATOM 3621 C CA . LYS A 1 241 ? 4.090 -5.941 8.088 1.00 25.77 238 LYS A CA 1
ATOM 3622 C C . LYS A 1 241 ? 2.589 -5.693 7.996 1.00 27.24 238 LYS A C 1
ATOM 3623 O O . LYS A 1 241 ? 1.833 -6.044 8.907 1.00 33.47 238 LYS A O 1
ATOM 3642 N N . VAL A 1 242 ? 2.170 -5.043 6.909 1.00 25.50 239 VAL A N 1
ATOM 3643 C CA . VAL A 1 242 ? 0.770 -4.720 6.677 1.00 26.29 239 VAL A CA 1
ATOM 3644 C C . VAL A 1 242 ? 0.353 -5.183 5.289 1.00 26.29 239 VAL A C 1
ATOM 3645 O O . VAL A 1 242 ? 1.176 -5.378 4.387 1.00 27.16 239 VAL A O 1
ATOM 3658 N N . ASN A 1 243 ? -0.954 -5.360 5.137 1.00 28.46 240 ASN A N 1
ATOM 3659 C CA . ASN A 1 243 ? -1.543 -5.647 3.840 1.00 29.53 240 ASN A CA 1
ATOM 3660 C C . ASN A 1 243 ? -2.039 -4.353 3.186 1.00 26.99 240 ASN A C 1
ATOM 3661 O O . ASN A 1 243 ? -1.760 -3.236 3.637 1.00 26.39 240 ASN A O 1
ATOM 3672 N N . ARG A 1 244 ? -2.787 -4.505 2.092 1.00 29.29 241 ARG A N 1
ATOM 3673 C CA . ARG A 1 244 ? -3.229 -3.369 1.311 1.00 27.12 241 ARG A CA 1
ATOM 3674 C C . ARG A 1 244 ? -4.196 -2.478 2.081 1.00 27.85 241 ARG A C 1
ATOM 3675 O O . ARG A 1 244 ? -4.391 -1.322 1.694 1.00 31.42 241 ARG A O 1
ATOM 3696 N N . LYS A 1 245 ? -4.823 -2.994 3.135 1.00 24.91 242 LYS A N 1
ATOM 3697 C CA . LYS A 1 245 ? -5.720 -2.223 3.974 1.00 25.61 242 LYS A CA 1
ATOM 3698 C C . LYS A 1 245 ? -5.006 -1.628 5.179 1.00 24.95 242 LYS A C 1
ATOM 3699 O O . LYS A 1 245 ? -5.668 -1.042 6.044 1.00 25.74 242 LYS A O 1
ATOM 3718 N N . MET A 1 246 ? -3.675 -1.772 5.247 1.00 24.83 243 MET A N 1
ATOM 3719 C CA A MET A 1 246 ? -2.858 -1.318 6.368 0.57 22.14 243 MET A CA 1
ATOM 3720 C CA B MET A 1 246 ? -2.855 -1.318 6.359 0.43 22.07 243 MET A CA 1
ATOM 3721 C C . MET A 1 246 ? -3.112 -2.125 7.627 1.00 25.53 243 MET A C 1
ATOM 3722 O O . MET A 1 246 ? -2.736 -1.702 8.718 1.00 22.83 243 MET A O 1
ATOM 3748 N N . GLU A 1 247 ? -3.737 -3.289 7.492 1.00 25.08 244 GLU A N 1
ATOM 3749 C CA . GLU A 1 247 ? -3.985 -4.175 8.619 1.00 24.85 244 GLU A CA 1
ATOM 3750 C C . GLU A 1 247 ? -2.709 -4.914 9.010 1.00 25.00 244 GLU A C 1
ATOM 3751 O O . GLU A 1 247 ? -2.007 -5.454 8.152 1.00 26.45 244 GLU A O 1
ATOM 3763 N N . THR A 1 248 ? -2.418 -4.959 10.305 1.00 27.12 245 THR A N 1
ATOM 3764 C CA . THR A 1 248 ? -1.352 -5.810 10.818 1.00 24.51 245 THR A CA 1
ATOM 3765 C C . THR A 1 248 ? -1.914 -7.205 11.075 1.00 27.39 245 THR A C 1
ATOM 3766 O O . THR A 1 248 ? -3.067 -7.497 10.744 1.00 28.17 245 THR A O 1
ATOM 3777 N N . ASN A 1 249 ? -1.111 -8.075 11.700 1.00 25.93 246 ASN A N 1
ATOM 3778 C CA . ASN A 1 249 ? -1.581 -9.403 12.091 1.00 27.56 246 ASN A CA 1
ATOM 3779 C C . ASN A 1 249 ? -2.591 -9.360 13.234 1.00 28.59 246 ASN A C 1
ATOM 3780 O O . ASN A 1 249 ? -3.226 -10.379 13.512 1.00 32.91 246 ASN A O 1
ATOM 3791 N N . ILE A 1 250 ? -2.756 -8.223 13.902 1.00 28.86 247 ILE A N 1
ATOM 3792 C CA . ILE A 1 250 ? -3.637 -8.103 15.058 1.00 27.06 247 ILE A CA 1
ATOM 3793 C C . ILE A 1 250 ? -4.922 -7.422 14.611 1.00 29.01 247 ILE A C 1
ATOM 3794 O O . ILE A 1 250 ? -4.892 -6.278 14.149 1.00 28.45 247 ILE A O 1
ATOM 3810 N N . ASP A 1 251 ? -6.055 -8.112 14.735 1.00 32.14 248 ASP A N 1
ATOM 3811 C CA . ASP A 1 251 ? -7.319 -7.536 14.286 1.00 30.47 248 ASP A CA 1
ATOM 3812 C C . ASP A 1 251 ? -7.572 -6.209 14.998 1.00 31.61 248 ASP A C 1
ATOM 3813 O O . ASP A 1 251 ? -7.406 -6.100 16.214 1.00 32.37 248 ASP A O 1
ATOM 3822 N N . GLY A 1 252 ? -7.986 -5.202 14.238 1.00 28.46 249 GLY A N 1
ATOM 3823 C CA . GLY A 1 252 ? -8.243 -3.885 14.790 1.00 31.16 249 GLY A CA 1
ATOM 3824 C C . GLY A 1 252 ? -7.024 -3.000 14.952 1.00 23.89 249 GLY A C 1
ATOM 3825 O O . GLY A 1 252 ? -7.174 -1.854 15.377 1.00 26.84 249 GLY A O 1
ATOM 3829 N N . CYS A 1 253 ? -5.837 -3.508 14.639 1.00 26.90 250 CYS A N 1
ATOM 3830 C CA . CYS A 1 253 ? -4.596 -2.762 14.735 1.00 25.11 250 CYS A CA 1
ATOM 3831 C C . CYS A 1 253 ? -4.033 -2.598 13.334 1.00 23.35 250 CYS A C 1
ATOM 3832 O O . CYS A 1 253 ? -3.775 -3.597 12.647 1.00 24.79 250 CYS A O 1
ATOM 3840 N N . TYR A 1 254 ? -3.876 -1.344 12.916 1.00 23.01 251 TYR A N 1
ATOM 3841 C CA . TYR A 1 254 ? -3.346 -0.937 11.625 1.00 21.90 251 TYR A CA 1
ATOM 3842 C C . TYR A 1 254 ? -1.984 -0.292 11.833 1.00 20.58 251 TYR A C 1
ATOM 3843 O O . TYR A 1 254 ? -1.609 0.061 12.958 1.00 20.88 251 TYR A O 1
ATOM 3861 N N . ALA A 1 255 ? -1.259 -0.076 10.734 1.00 20.40 252 ALA A N 1
ATOM 3862 C CA . ALA A 1 255 ? 0.009 0.642 10.816 1.00 19.24 252 ALA A CA 1
ATOM 3863 C C . ALA A 1 255 ? 0.193 1.453 9.541 1.00 19.87 252 ALA A C 1
ATOM 3864 O O . ALA A 1 255 ? -0.280 1.061 8.471 1.00 20.23 252 ALA A O 1
ATOM 3871 N N . ALA A 1 256 ? 0.884 2.585 9.668 1.00 19.84 253 ALA A N 1
ATOM 3872 C CA . ALA A 1 256 ? 1.026 3.522 8.563 1.00 17.70 253 ALA A CA 1
ATOM 3873 C C . ALA A 1 256 ? 2.303 4.329 8.710 1.00 18.35 253 ALA A C 1
ATOM 3874 O O . ALA A 1 256 ? 2.679 4.732 9.819 1.00 17.84 253 ALA A O 1
ATOM 3881 N N . GLY A 1 257 ? 2.940 4.602 7.570 1.00 17.01 254 GLY A N 1
ATOM 3882 C CA . GLY A 1 257 ? 4.104 5.444 7.500 1.00 18.35 254 GLY A CA 1
ATOM 3883 C C . GLY A 1 257 ? 5.417 4.703 7.575 1.00 17.25 254 GLY A C 1
ATOM 3884 O O . GLY A 1 257 ? 5.508 3.534 7.174 1.00 19.05 254 GLY A O 1
ATOM 3888 N N . ASP A 1 258 ? 6.461 5.384 8.052 1.00 18.97 255 ASP A N 1
ATOM 3889 C CA . ASP A 1 258 ? 7.783 4.772 8.036 1.00 19.00 255 ASP A CA 1
ATOM 3890 C C . ASP A 1 258 ? 7.807 3.470 8.828 1.00 19.79 255 ASP A C 1
ATOM 3891 O O . ASP A 1 258 ? 8.642 2.604 8.556 1.00 21.48 255 ASP A O 1
ATOM 3900 N N . CYS A 1 259 ? 6.936 3.325 9.831 1.00 18.94 256 CYS A N 1
ATOM 3901 C CA . CYS A 1 259 ? 6.931 2.107 10.635 1.00 20.19 256 CYS A CA 1
ATOM 3902 C C . CYS A 1 259 ? 6.551 0.866 9.836 1.00 22.16 256 CYS A C 1
ATOM 3903 O O . CYS A 1 259 ? 6.764 -0.245 10.335 1.00 23.35 256 CYS A O 1
ATOM 3911 N N . THR A 1 260 ? 5.960 1.045 8.661 1.00 21.27 257 THR A N 1
ATOM 3912 C CA . THR A 1 260 ? 5.625 -0.092 7.803 1.00 21.99 257 THR A CA 1
ATOM 3913 C C . THR A 1 260 ? 6.699 -0.531 6.766 1.00 25.26 257 THR A C 1
ATOM 3914 O O . THR A 1 260 ? 6.459 -1.503 6.053 1.00 28.89 257 THR A O 1
ATOM 3925 N N . GLY A 1 261 ? 7.862 0.127 6.661 1.00 27.36 258 GLY A N 1
ATOM 3926 C CA . GLY A 1 261 ? 8.852 -0.273 5.685 1.00 30.78 258 GLY A CA 1
ATOM 3927 C C . GLY A 1 261 ? 9.188 0.855 4.732 1.00 25.25 258 GLY A C 1
ATOM 3928 O O . GLY A 1 261 ? 8.579 1.925 4.764 1.00 21.94 258 GLY A O 1
ATOM 3932 N N . LYS A 1 262 ? 10.178 0.605 3.884 1.00 29.03 259 LYS A N 1
ATOM 3933 C CA . LYS A 1 262 ? 10.641 1.576 2.905 1.00 26.37 259 LYS A CA 1
ATOM 3934 C C . LYS A 1 262 ? 9.635 1.723 1.750 1.00 26.05 259 LYS A C 1
ATOM 3935 O O . LYS A 1 262 ? 8.817 0.830 1.537 1.00 27.61 259 LYS A O 1
ATOM 3954 N N . PRO A 1 263 ? 9.685 2.836 0.986 1.00 23.23 260 PRO A N 1
ATOM 3955 C CA . PRO A 1 263 ? 10.469 4.078 1.065 1.00 25.68 260 PRO A CA 1
ATOM 3956 C C . PRO A 1 263 ? 10.028 4.974 2.224 1.00 24.69 260 PRO A C 1
ATOM 3957 O O . PRO A 1 263 ? 8.830 5.065 2.485 1.00 22.29 260 PRO A O 1
ATOM 3968 N N . TYR A 1 264 ? 10.967 5.623 2.907 1.00 20.82 261 TYR A N 1
ATOM 3969 C CA . TYR A 1 264 ? 10.610 6.515 4.000 1.00 21.56 261 TYR A CA 1
ATOM 3970 C C . TYR A 1 264 ? 10.363 7.891 3.394 1.00 18.61 261 TYR A C 1
ATOM 3971 O O . TYR A 1 264 ? 11.268 8.722 3.335 1.00 20.70 261 TYR A O 1
ATOM 3989 N N . GLN A 1 265 ? 9.137 8.121 2.928 1.00 18.50 262 GLN A N 1
ATOM 3990 C CA . GLN A 1 265 ? 8.767 9.382 2.290 1.00 18.82 262 GLN A CA 1
ATOM 3991 C C . GLN A 1 265 ? 7.430 9.896 2.820 1.00 17.46 262 GLN A C 1
ATOM 3992 O O . GLN A 1 265 ? 6.603 9.120 3.298 1.00 18.48 262 GLN A O 1
ATOM 4006 N N . TYR A 1 266 ? 7.220 11.205 2.722 1.00 16.07 263 TYR A N 1
ATOM 4007 C CA . TYR A 1 266 ? 5.973 11.821 3.178 1.00 13.46 263 TYR A CA 1
ATOM 4008 C C . TYR A 1 266 ? 4.691 11.377 2.467 1.00 14.79 263 TYR A C 1
ATOM 4009 O O . TYR A 1 266 ? 3.695 11.090 3.126 1.00 16.47 263 TYR A O 1
ATOM 4027 N N . MET A 1 267 ? 4.704 11.308 1.137 1.00 16.19 264 MET A N 1
ATOM 4028 C CA . MET A 1 267 ? 3.489 10.933 0.408 1.00 17.22 264 MET A CA 1
ATOM 4029 C C . MET A 1 267 ? 3.061 9.502 0.719 1.00 17.02 264 MET A C 1
ATOM 4030 O O . MET A 1 267 ? 1.879 9.240 0.938 1.00 16.36 264 MET A O 1
ATOM 4044 N N . LYS A 1 268 ? 4.015 8.579 0.751 1.00 17.48 265 LYS A N 1
ATOM 4045 C CA . LYS A 1 268 ? 3.704 7.217 1.168 1.00 16.22 265 LYS A CA 1
ATOM 4046 C C . LYS A 1 268 ? 3.064 7.227 2.550 1.00 17.03 265 LYS A C 1
ATOM 4047 O O . LYS A 1 268 ? 2.022 6.603 2.774 1.00 18.14 265 LYS A O 1
ATOM 4066 N N . ALA A 1 269 ? 3.657 7.972 3.484 1.00 15.90 266 ALA A N 1
ATOM 4067 C CA . ALA A 1 269 ? 3.141 7.992 4.845 1.00 17.71 266 ALA A CA 1
ATOM 4068 C C . ALA A 1 269 ? 1.716 8.529 4.917 1.00 17.57 266 ALA A C 1
ATOM 4069 O O . ALA A 1 269 ? 0.867 7.960 5.609 1.00 17.28 266 ALA A O 1
ATOM 4076 N N . VAL A 1 270 ? 1.424 9.646 4.237 1.00 16.32 267 VAL A N 1
ATOM 4077 C CA . VAL A 1 270 ? 0.077 10.205 4.366 1.00 15.71 267 VAL A CA 1
ATOM 4078 C C . VAL A 1 270 ? -0.948 9.319 3.682 1.00 15.36 267 VAL A C 1
ATOM 4079 O O . VAL A 1 270 ? -2.093 9.189 4.139 1.00 17.35 267 VAL A O 1
ATOM 4092 N N . GLY A 1 271 ? -0.562 8.708 2.572 1.00 14.69 268 GLY A N 1
ATOM 4093 C CA . GLY A 1 271 ? -1.459 7.757 1.925 1.00 19.27 268 GLY A CA 1
ATOM 4094 C C . GLY A 1 271 ? -1.802 6.574 2.813 1.00 16.46 268 GLY A C 1
ATOM 4095 O O . GLY A 1 271 ? -2.960 6.166 2.917 1.00 18.24 268 GLY A O 1
ATOM 4099 N N . GLU A 1 272 ? -0.789 5.993 3.435 1.00 16.59 269 GLU A N 1
ATOM 4100 C CA . GLU A 1 272 ? -1.017 4.892 4.373 1.00 17.92 269 GLU A CA 1
ATOM 4101 C C . GLU A 1 272 ? -1.869 5.323 5.566 1.00 17.72 269 GLU A C 1
ATOM 4102 O O . GLU A 1 272 ? -2.757 4.584 6.010 1.00 17.57 269 GLU A O 1
ATOM 4114 N N . GLY A 1 273 ? -1.616 6.505 6.119 1.00 16.36 270 GLY A N 1
ATOM 4115 C CA . GLY A 1 273 ? -2.450 6.953 7.226 1.00 15.89 270 GLY A CA 1
ATOM 4116 C C . GLY A 1 273 ? -3.907 7.083 6.819 1.00 17.22 270 GLY A C 1
ATOM 4117 O O . GLY A 1 273 ? -4.815 6.696 7.570 1.00 18.96 270 GLY A O 1
ATOM 4121 N N . GLN A 1 274 ? -4.150 7.616 5.627 1.00 16.57 271 GLN A N 1
ATOM 4122 C CA . GLN A 1 274 ? -5.513 7.736 5.140 1.00 17.14 271 GLN A CA 1
ATOM 4123 C C . GLN A 1 274 ? -6.180 6.376 5.008 1.00 20.74 271 GLN A C 1
ATOM 4124 O O . GLN A 1 274 ? -7.319 6.188 5.445 1.00 19.75 271 GLN A O 1
ATOM 4138 N N . VAL A 1 275 ? -5.493 5.424 4.373 1.00 17.89 272 VAL A N 1
ATOM 4139 C CA . VAL A 1 275 ? -6.069 4.095 4.164 1.00 21.23 272 VAL A CA 1
ATOM 4140 C C . VAL A 1 275 ? -6.377 3.423 5.497 1.00 19.67 272 VAL A C 1
ATOM 4141 O O . VAL A 1 275 ? -7.454 2.842 5.682 1.00 20.99 272 VAL A O 1
ATOM 4154 N N . ALA A 1 276 ? -5.449 3.513 6.443 1.00 19.10 273 ALA A N 1
ATOM 4155 C CA . ALA A 1 276 ? -5.672 2.901 7.746 1.00 19.15 273 ALA A CA 1
ATOM 4156 C C . ALA A 1 276 ? -6.905 3.482 8.424 1.00 19.86 273 ALA A C 1
ATOM 4157 O O . ALA A 1 276 ? -7.733 2.742 8.968 1.00 20.59 273 ALA A O 1
ATOM 4164 N N . ALA A 1 277 ? -7.014 4.811 8.448 1.00 18.72 274 ALA A N 1
ATOM 4165 C CA . ALA A 1 277 ? -8.130 5.461 9.135 1.00 18.89 274 ALA A CA 1
ATOM 4166 C C . ALA A 1 277 ? -9.471 5.133 8.482 1.00 20.47 274 ALA A C 1
ATOM 4167 O O . ALA A 1 277 ? -10.452 4.853 9.181 1.00 23.14 274 ALA A O 1
ATOM 4174 N N . LEU A 1 278 ? -9.548 5.189 7.146 1.00 22.83 275 LEU A N 1
ATOM 4175 C CA . LEU A 1 278 ? -10.821 4.920 6.486 1.00 22.30 275 LEU A CA 1
ATOM 4176 C C . LEU A 1 278 ? -11.247 3.475 6.680 1.00 24.58 275 LEU A C 1
ATOM 4177 O O . LEU A 1 278 ? -12.441 3.194 6.821 1.00 27.26 275 LEU A O 1
ATOM 4193 N N . ASN A 1 279 ? -10.286 2.556 6.729 1.00 24.01 276 ASN A N 1
ATOM 4194 C CA . ASN A 1 279 ? -10.620 1.162 6.994 1.00 27.66 276 ASN A CA 1
ATOM 4195 C C . ASN A 1 279 ? -11.049 0.978 8.441 1.00 26.53 276 ASN A C 1
ATOM 4196 O O . ASN A 1 279 ? -12.036 0.291 8.717 1.00 28.81 276 ASN A O 1
ATOM 4207 N N . ALA A 1 280 ? -10.343 1.619 9.378 1.00 25.15 277 ALA A N 1
ATOM 4208 C CA . ALA A 1 280 ? -10.733 1.521 10.777 1.00 24.39 277 ALA A CA 1
ATOM 4209 C C . ALA A 1 280 ? -12.142 2.059 10.992 1.00 26.06 277 ALA A C 1
ATOM 4210 O O . ALA A 1 280 ? -12.939 1.459 11.724 1.00 27.85 277 ALA A O 1
ATOM 4217 N N . VAL A 1 281 ? -12.469 3.193 10.366 1.00 28.18 278 VAL A N 1
ATOM 4218 C CA . VAL A 1 281 ? -13.805 3.770 10.513 1.00 26.34 278 VAL A CA 1
ATOM 4219 C C . VAL A 1 281 ? -14.853 2.829 9.945 1.00 32.13 278 VAL A C 1
ATOM 4220 O O . VAL A 1 281 ? -15.932 2.649 10.525 1.00 30.25 278 VAL A O 1
ATOM 4233 N N . GLU A 1 282 ? -14.565 2.240 8.785 1.00 29.25 279 GLU A N 1
ATOM 4234 C CA . GLU A 1 282 ? -15.504 1.310 8.176 1.00 31.05 279 GLU A CA 1
ATOM 4235 C C . GLU A 1 282 ? -15.810 0.168 9.129 1.00 31.10 279 GLU A C 1
ATOM 4236 O O . GLU A 1 282 ? -16.973 -0.208 9.315 1.00 32.73 279 GLU A O 1
ATOM 4248 N N . LYS A 1 283 ? -14.769 -0.396 9.747 1.00 29.20 280 LYS A N 1
ATOM 4249 C CA . LYS A 1 283 ? -14.966 -1.503 10.678 1.00 32.14 280 LYS A CA 1
ATOM 4250 C C . LYS A 1 283 ? -15.778 -1.082 11.901 1.00 38.16 280 LYS A C 1
ATOM 4251 O O . LYS A 1 283 ? -16.530 -1.896 12.451 1.00 37.96 280 LYS A O 1
ATOM 4270 N N . LEU A 1 284 ? -15.656 0.175 12.336 1.00 32.72 281 LEU A N 1
ATOM 4271 C CA . LEU A 1 284 ? -16.438 0.645 13.476 1.00 33.69 281 LEU A CA 1
ATOM 4272 C C . LEU A 1 284 ? -17.919 0.749 13.131 1.00 40.56 281 LEU A C 1
ATOM 4273 O O . LEU A 1 284 ? -18.780 0.498 13.983 1.00 39.92 281 LEU A O 1
ATOM 4289 N N . TYR A 1 285 ? -18.238 1.132 11.897 1.00 38.53 282 TYR A N 1
ATOM 4290 C CA . TYR A 1 285 ? -19.637 1.260 11.505 1.00 72.55 282 TYR A CA 1
ATOM 4291 C C . TYR A 1 285 ? -20.265 -0.082 11.158 1.00 47.59 282 TYR A C 1
ATOM 4292 O O . TYR A 1 285 ? -21.487 -0.233 11.272 1.00 55.17 282 TYR A O 1
ATOM 4310 N N . THR A 1 286 ? -19.464 -1.059 10.739 1.00 39.25 283 THR A N 1
ATOM 4311 C CA . THR A 1 286 ? -19.987 -2.386 10.434 1.00 40.86 283 THR A CA 1
ATOM 4312 C C . THR A 1 286 ? -19.943 -3.332 11.627 1.00 49.91 283 THR A C 1
ATOM 4313 O O . THR A 1 286 ? -20.618 -4.368 11.601 1.00 49.49 283 THR A O 1
ATOM 4324 N N . LYS A 1 287 ? -19.174 -3.003 12.663 1.00 45.09 284 LYS A N 1
ATOM 4325 C CA . LYS A 1 287 ? -19.040 -3.858 13.841 1.00 40.41 284 LYS A CA 1
ATOM 4326 C C . LYS A 1 287 ? -18.502 -5.242 13.478 1.00 55.85 284 LYS A C 1
ATOM 4327 O O . LYS A 1 287 ? -17.720 -5.393 12.538 1.00 62.88 284 LYS A O 1
#

Organism: Clostridium acetobutylicum (strain ATCC 824 / DSM 792 / JCM 1419 / IAM 19013 / LMG 5710 / NBRC 13948 / NRRL B-527 / VKM B-1787 / 2291 / W) (NCBI:txid272562)

Radius of gyration: 19.42 Å; Cα contacts (8 Å, |Δi|>4): 652; chains: 1; bounding box: 56×40×50 Å

Sequence (284 aa):
HMERYDIAIIGSGPAGLASAINAKTRKSVIVFGSSDLSKKLTLAPPVINNYLGFYGIRGAELQEKFKKEHIDNMGIQIENVKVNNIYAMGEYFSIMTSKDTYEASKVILAMGMEHTKPLKGEDKFLGRGVGYCATCDAPLYKGKIVVTIVGYNKEAESSEANYLAELASKVYYVPRYKDEYQLVSAVEIVKDVPVEIVGDKKVEKLKLKSRELETDGVFVLKDSAPPEQLVPGLYVEDGHHIKVNRKMMETNIDGCYAAGDCTGKPYQYMKAVGEGQVAALNAVEKLYTK

CATH classification: 3.50.50.60 (+1 more: 3.50.50.60)

InterPro domains:
  IPR023753 FAD/NAD(P)-binding domain [PF07992] (4-270)
  IPR036188 FAD/NAD(P)-binding domain superfamily [G3DSA:3.50.50.60] (5-275)
  IPR036188 FAD/NAD(P)-binding domain superfamily [G3DSA:3.50.50.60] (114-219)
  IPR036188 FAD/NAD(P)-binding domain superfamily [SSF51905] (1-281)
  IPR050097 Ferredoxin--NADP reductase type 2 [PTHR48105] (2-281)

Solvent-accessible surface area: 13947 Å² total; per-residue (Å²): 123,97,84,117,56,46,0,0,0,7,13,5,13,16,7,0,9,10,0,0,52,28,0,95,54,92,50,50,32,13,2,2,19,50,74,62,7,20,59,108,0,63,145,22,110,85,9,84,75,32,160,73,63,184,33,16,151,0,51,79,0,34,88,111,25,75,91,83,2,74,132,68,38,11,137,32,68,106,27,21,9,10,26,0,82,42,96,48,158,86,4,10,0,52,15,49,71,65,34,7,46,2,41,31,0,0,0,8,40,29,36,84,93,67,76,78,26,135,11,5,102,141,7,54,72,146,12,6,7,24,14,0,43,62,52,0,98,122,18,148,54,93,47,0,0,0,0,0,46,26,84,40,0,5,68,1,0,36,112,0,22,133,54,13,75,68,2,26,0,0,11,89,48,202,73,138,35,110,31,67,122,66,10,52,68,4,163,25,72,11,69,34,1,33,33,127,78,115,1,86,16,0,68,11,98,106,96,105,3,140,3,47,0,0,0,2,0,19,101,24,13,41,25,76,65,0,0,66,62,11,110,32,78,120,39,31,0,78,46,77,220,103,22,45,15,84,24,113,9,1,3,0,0,1,24,4,19,6,148,81,78,82,39,91,42,6,35,30,25,0,76,51,0,0,90,21,0,15,94,88,43,146,92,170

Nearest PDB structures (foldseek):
  6gna-assembly1_A  TM=1.004E+00  e=1.217E-62  Clostridium acetobutylicum ATCC 824
  6gnd-assembly2_E-2  TM=8.228E-01  e=2.289E-50  Clostridium acetobutylicum ATCC 8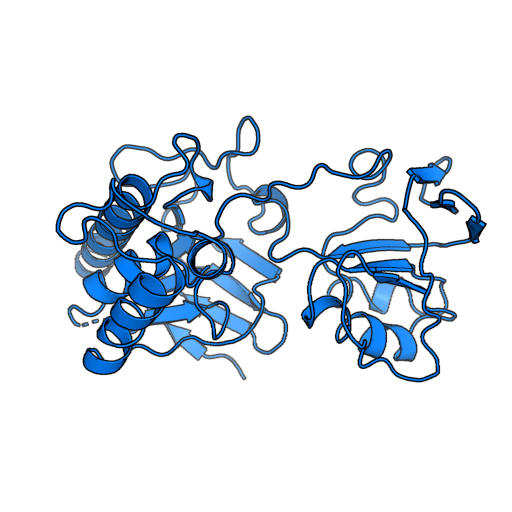24
  6gnd-assembly1_G  TM=8.094E-01  e=5.959E-51  Clostridium acetobutylicum ATCC 824
  6gnd-assembly2_C  TM=8.121E-01  e=2.427E-50  Clostridium acetobutylicum ATCC 824
  6gnc-assembly1_A-2  TM=8.683E-01  e=3.922E-42  Clostridium acetobutylicum ATCC 824